Protein AF-A0A1Y3N6Z1-F1 (afdb_monomer_lite)

Radius of gyration: 19.88 Å; chains: 1; bounding box: 46×45×56 Å

Structure (mmCIF, N/CA/C/O backbone):
data_AF-A0A1Y3N6Z1-F1
#
_entry.id   AF-A0A1Y3N6Z1-F1
#
loop_
_atom_site.group_PDB
_atom_site.id
_atom_site.type_symbol
_atom_site.label_atom_id
_atom_site.label_alt_id
_atom_site.label_comp_id
_atom_site.label_asym_id
_atom_site.label_entity_id
_atom_site.label_seq_id
_atom_site.pdbx_PDB_ins_code
_atom_site.Cartn_x
_atom_site.Cartn_y
_atom_site.Cartn_z
_atom_site.occupancy
_atom_site.B_iso_or_equiv
_atom_site.auth_seq_id
_atom_site.auth_comp_id
_atom_site.auth_asym_id
_atom_site.auth_atom_id
_atom_site.pdbx_PDB_model_num
ATOM 1 N N . MET A 1 1 ? 7.681 -30.245 8.135 1.00 29.22 1 MET A N 1
ATOM 2 C CA . MET A 1 1 ? 8.355 -30.351 6.822 1.00 29.22 1 MET A CA 1
ATOM 3 C C . MET A 1 1 ? 9.069 -29.028 6.539 1.00 29.22 1 MET A C 1
ATOM 5 O O . MET A 1 1 ? 8.400 -28.026 6.328 1.00 29.22 1 MET A O 1
ATOM 9 N N . ARG A 1 2 ? 10.402 -28.963 6.680 1.00 24.83 2 ARG A N 1
ATOM 10 C CA . ARG A 1 2 ? 11.178 -27.726 6.453 1.00 24.83 2 ARG A CA 1
ATOM 11 C C . ARG A 1 2 ? 11.323 -27.514 4.945 1.00 24.83 2 ARG A C 1
ATOM 13 O O . ARG A 1 2 ? 12.142 -28.171 4.312 1.00 24.83 2 ARG A O 1
ATOM 20 N N . PHE A 1 3 ? 10.502 -26.644 4.365 1.00 30.50 3 PHE A N 1
ATOM 21 C CA . PHE A 1 3 ? 10.640 -26.269 2.961 1.00 30.50 3 PHE A CA 1
ATOM 22 C C . PHE A 1 3 ? 11.980 -25.554 2.754 1.00 30.50 3 PHE A C 1
ATOM 24 O O . PHE A 1 3 ? 12.313 -24.610 3.470 1.00 30.50 3 PHE A O 1
ATOM 31 N N . ASN A 1 4 ? 12.780 -26.037 1.802 1.00 34.56 4 ASN A N 1
ATOM 32 C CA . ASN A 1 4 ? 14.078 -25.457 1.479 1.00 34.56 4 ASN A CA 1
ATOM 33 C C . ASN A 1 4 ? 13.855 -24.174 0.669 1.00 34.56 4 ASN A C 1
ATOM 35 O O . ASN A 1 4 ? 13.809 -24.202 -0.560 1.00 34.56 4 ASN A O 1
ATOM 39 N N . ILE A 1 5 ? 13.671 -23.066 1.389 1.00 32.22 5 ILE A N 1
ATOM 40 C CA . ILE A 1 5 ? 13.366 -21.724 0.872 1.00 32.22 5 ILE A CA 1
ATOM 41 C C . ILE A 1 5 ? 14.288 -21.349 -0.298 1.00 32.22 5 ILE A C 1
ATOM 43 O O . ILE A 1 5 ? 13.805 -20.844 -1.307 1.00 32.22 5 ILE A O 1
ATOM 47 N N . ARG A 1 6 ? 15.576 -21.723 -0.243 1.00 31.48 6 ARG A N 1
ATOM 48 C CA . ARG A 1 6 ? 16.546 -21.488 -1.327 1.00 31.48 6 ARG A CA 1
ATOM 49 C C . ARG A 1 6 ? 16.113 -22.093 -2.667 1.00 31.48 6 ARG A C 1
ATOM 51 O O . ARG A 1 6 ? 16.273 -21.449 -3.691 1.00 31.48 6 ARG A O 1
ATOM 58 N N . ARG A 1 7 ? 15.519 -23.292 -2.680 1.00 30.41 7 ARG A N 1
ATOM 59 C CA . ARG A 1 7 ? 15.076 -23.950 -3.924 1.00 30.41 7 ARG A CA 1
ATOM 60 C C . ARG A 1 7 ? 13.838 -23.294 -4.535 1.00 30.41 7 ARG A C 1
ATOM 62 O O . ARG A 1 7 ? 13.738 -23.250 -5.753 1.00 30.41 7 ARG A O 1
ATOM 69 N N . ILE A 1 8 ? 12.929 -22.769 -3.714 1.00 33.81 8 ILE A N 1
ATOM 70 C CA . ILE A 1 8 ? 11.700 -22.104 -4.179 1.00 33.81 8 ILE A CA 1
ATOM 71 C C . ILE A 1 8 ? 12.025 -20.720 -4.753 1.00 33.81 8 ILE A C 1
ATOM 73 O O . ILE A 1 8 ? 11.518 -20.371 -5.816 1.00 33.81 8 ILE A O 1
ATOM 77 N N . VAL A 1 9 ? 12.931 -19.979 -4.100 1.00 32.00 9 VAL A N 1
ATOM 78 C CA . VAL A 1 9 ? 13.438 -18.689 -4.594 1.00 32.00 9 VAL A CA 1
ATOM 79 C C . VAL A 1 9 ? 14.125 -18.881 -5.943 1.00 32.00 9 VAL A C 1
ATOM 81 O O . VAL A 1 9 ? 13.721 -18.269 -6.922 1.00 32.00 9 VAL A O 1
ATOM 84 N N . THR A 1 10 ? 15.090 -19.802 -6.043 1.00 33.88 10 THR A N 1
ATOM 85 C CA . THR A 1 10 ? 15.773 -20.087 -7.314 1.00 33.88 10 THR A CA 1
ATOM 86 C C . THR A 1 10 ? 14.796 -20.507 -8.413 1.00 33.88 10 THR A C 1
ATOM 88 O O . THR A 1 10 ? 14.953 -20.075 -9.546 1.00 33.88 10 THR A O 1
ATOM 91 N N . PHE A 1 11 ? 13.765 -21.294 -8.097 1.00 35.09 11 PHE A N 1
ATOM 92 C CA . PHE A 1 11 ? 12.774 -21.746 -9.074 1.00 35.09 11 PHE A CA 1
ATOM 93 C C . PHE A 1 11 ? 11.879 -20.604 -9.583 1.00 35.09 11 PHE A C 1
ATOM 95 O O . PHE A 1 11 ? 11.668 -20.493 -10.786 1.00 35.09 11 PHE A O 1
ATOM 102 N N . LEU A 1 12 ? 11.415 -19.706 -8.707 1.00 35.88 12 LEU A N 1
ATOM 103 C CA . LEU A 1 12 ? 10.571 -18.564 -9.086 1.00 35.88 12 LEU A CA 1
ATOM 104 C C . LEU A 1 12 ? 11.349 -17.468 -9.824 1.00 35.88 12 LEU A C 1
ATOM 106 O O . LEU A 1 12 ? 10.843 -16.929 -10.806 1.00 35.88 12 LEU A O 1
ATOM 110 N N . THR A 1 13 ? 12.589 -17.180 -9.422 1.00 37.94 13 THR A N 1
ATOM 111 C CA . THR A 1 13 ? 13.453 -16.219 -10.127 1.00 37.94 13 THR A CA 1
ATOM 112 C C . THR A 1 13 ? 13.849 -16.747 -11.506 1.00 37.94 13 THR A C 1
ATOM 114 O O . THR A 1 13 ? 13.853 -15.991 -12.474 1.00 37.94 13 THR A O 1
ATOM 117 N N . LEU A 1 14 ? 14.100 -18.056 -11.628 1.00 36.44 14 LEU A N 1
ATOM 118 C CA . LEU A 1 14 ? 14.334 -18.720 -12.911 1.00 36.44 14 LEU A CA 1
ATOM 119 C C . LEU A 1 14 ? 13.075 -18.687 -13.791 1.00 36.44 14 LEU A C 1
ATOM 121 O O . LEU A 1 14 ? 13.187 -18.417 -14.976 1.00 36.44 14 LEU A O 1
ATOM 125 N N . ILE A 1 15 ? 11.880 -18.870 -13.222 1.00 38.66 15 ILE A N 1
ATOM 126 C CA . ILE A 1 15 ? 10.587 -18.756 -13.918 1.00 38.66 15 ILE A CA 1
ATOM 127 C C . ILE A 1 15 ? 10.339 -17.323 -14.414 1.00 38.66 15 ILE A C 1
ATOM 129 O O . ILE A 1 15 ? 10.031 -17.129 -15.586 1.00 38.66 15 ILE A O 1
ATOM 133 N N . LEU A 1 16 ? 10.546 -16.304 -13.576 1.00 39.62 16 LEU A N 1
ATOM 134 C CA . LEU A 1 16 ? 10.416 -14.889 -13.954 1.00 39.62 16 LEU A CA 1
ATOM 135 C C . LEU A 1 16 ? 11.425 -14.478 -15.042 1.00 39.62 16 LEU A C 1
ATOM 137 O O . LEU A 1 16 ? 11.079 -13.707 -15.939 1.00 39.62 16 LEU A O 1
ATOM 141 N N . LEU A 1 17 ? 12.639 -15.038 -15.015 1.00 37.94 17 LEU A N 1
ATOM 142 C CA . LEU A 1 17 ? 13.662 -14.812 -16.037 1.00 37.94 17 LEU A CA 1
ATOM 143 C C . LEU A 1 17 ? 13.341 -15.566 -17.344 1.00 37.94 17 LEU A C 1
ATOM 145 O O . LEU A 1 17 ? 13.377 -14.956 -18.409 1.00 37.94 17 LEU A O 1
ATOM 149 N N . ILE A 1 18 ? 12.941 -16.844 -17.270 1.00 35.84 18 ILE A N 1
ATOM 150 C CA . ILE A 1 18 ? 12.497 -17.677 -18.408 1.00 35.84 18 ILE A CA 1
ATOM 151 C C . ILE A 1 18 ? 11.314 -17.025 -19.132 1.00 35.84 18 ILE A C 1
ATOM 153 O O . ILE A 1 18 ? 11.266 -17.005 -20.361 1.00 35.84 18 ILE A O 1
ATOM 157 N N . LEU A 1 19 ? 10.374 -16.452 -18.383 1.00 36.91 19 LEU A N 1
ATOM 158 C CA . LEU A 1 19 ? 9.135 -15.931 -18.946 1.00 36.91 19 LEU A CA 1
ATOM 159 C C . LEU A 1 19 ? 9.281 -14.527 -19.538 1.00 36.91 19 LEU A C 1
ATOM 161 O O . LEU A 1 19 ? 8.551 -14.184 -20.468 1.00 36.91 19 LEU A O 1
ATOM 165 N N . SER A 1 20 ? 10.275 -13.755 -19.088 1.00 34.84 20 SER A N 1
ATOM 166 C CA . SER A 1 20 ? 10.626 -12.478 -19.713 1.00 34.84 20 SER A CA 1
ATOM 167 C C . SER A 1 20 ? 11.141 -12.663 -21.146 1.00 34.84 20 SER A C 1
ATOM 169 O O . SER A 1 20 ? 10.797 -11.893 -22.025 1.00 34.84 20 SER A O 1
ATOM 171 N N . VAL A 1 21 ? 11.872 -13.733 -21.453 1.00 34.88 21 VAL A N 1
ATOM 172 C CA . VAL A 1 21 ? 12.478 -13.922 -22.785 1.00 34.88 21 VAL A CA 1
ATOM 173 C C . VAL A 1 21 ? 11.489 -14.493 -23.824 1.00 34.88 21 VAL A C 1
ATOM 175 O O . VAL A 1 21 ? 11.792 -14.562 -25.010 1.00 34.88 21 VAL A O 1
ATOM 178 N N . SER A 1 22 ? 10.277 -14.874 -23.411 1.00 31.92 22 SER A N 1
ATOM 179 C CA . SER A 1 22 ? 9.366 -15.701 -24.220 1.00 31.92 22 SER A CA 1
ATOM 180 C C . SER A 1 22 ? 8.250 -14.963 -24.977 1.00 31.92 22 SER A C 1
ATOM 182 O O . SER A 1 22 ? 7.320 -15.617 -25.440 1.00 31.92 22 SER A O 1
ATOM 184 N N . ASN A 1 23 ? 8.287 -13.631 -25.135 1.00 32.41 23 ASN A N 1
ATOM 185 C CA . ASN A 1 23 ? 7.173 -12.940 -25.802 1.00 32.41 23 ASN A CA 1
ATOM 186 C C . ASN A 1 23 ? 7.578 -11.731 -26.665 1.00 32.41 23 ASN A C 1
ATOM 188 O O . ASN A 1 23 ? 7.410 -10.576 -26.275 1.00 32.41 23 ASN A O 1
ATOM 192 N N . THR A 1 24 ? 8.048 -12.008 -27.882 1.00 29.20 24 THR A N 1
ATOM 193 C CA . THR A 1 24 ? 8.024 -11.063 -29.010 1.00 29.20 24 THR A CA 1
ATOM 194 C C . THR A 1 24 ? 7.064 -11.587 -30.080 1.00 29.20 24 THR A C 1
ATOM 196 O O . THR A 1 24 ? 7.495 -12.345 -30.940 1.00 29.20 24 THR A O 1
ATOM 199 N N . ALA A 1 25 ? 5.786 -11.178 -30.033 1.00 25.36 25 ALA A N 1
ATOM 200 C CA . ALA A 1 25 ? 4.726 -11.535 -31.001 1.00 25.36 25 ALA A CA 1
ATOM 201 C C . ALA A 1 25 ? 4.502 -13.070 -31.170 1.00 25.36 25 ALA A C 1
ATOM 203 O O . ALA A 1 25 ? 5.282 -13.859 -30.642 1.00 25.36 25 ALA A O 1
ATOM 204 N N . PRO A 1 26 ? 3.412 -13.556 -31.802 1.00 30.42 26 PRO A N 1
ATOM 205 C CA . PRO A 1 26 ? 3.120 -14.986 -31.833 1.00 30.42 26 PRO A CA 1
ATOM 206 C C . PRO A 1 26 ? 4.041 -15.656 -32.855 1.00 30.42 26 PRO A C 1
ATOM 208 O O . PRO A 1 26 ? 3.687 -15.821 -34.017 1.00 30.42 26 PRO A O 1
ATOM 211 N N . VAL A 1 27 ? 5.253 -16.001 -32.435 1.00 33.88 27 VAL A N 1
ATOM 212 C CA . VAL A 1 27 ? 6.138 -16.884 -33.192 1.00 33.88 27 VAL A CA 1
ATOM 213 C C . VAL A 1 27 ? 5.932 -18.277 -32.629 1.00 33.88 27 VAL A C 1
ATOM 215 O O . VAL A 1 27 ? 6.021 -18.484 -31.417 1.00 33.88 27 VAL A O 1
ATOM 218 N N . THR A 1 28 ? 5.569 -19.223 -33.487 1.00 30.94 28 THR A N 1
ATOM 219 C CA . THR A 1 28 ? 5.266 -20.576 -33.027 1.00 30.94 28 THR A CA 1
ATOM 220 C C . THR A 1 28 ? 6.538 -21.236 -32.472 1.00 30.94 28 THR A C 1
ATOM 222 O O . THR A 1 28 ? 7.639 -20.915 -32.929 1.00 30.94 28 THR A O 1
ATOM 225 N N . PRO A 1 29 ? 6.438 -22.172 -31.508 1.00 32.44 29 PRO A N 1
ATOM 226 C CA . PRO A 1 29 ? 7.596 -22.878 -30.940 1.00 32.44 29 PRO A CA 1
ATOM 227 C C . PRO A 1 29 ? 8.548 -23.485 -31.991 1.00 32.44 29 PRO A C 1
ATOM 229 O O . PRO A 1 29 ? 9.752 -23.576 -31.763 1.00 32.44 29 PRO A O 1
ATOM 232 N N . VAL A 1 30 ? 8.013 -23.820 -33.170 1.00 33.56 30 VAL A N 1
ATOM 233 C CA . VAL A 1 30 ? 8.724 -24.378 -34.331 1.00 33.56 30 VAL A CA 1
ATOM 234 C C . VAL A 1 30 ? 9.662 -23.360 -35.002 1.00 33.56 30 VAL A C 1
ATOM 236 O O . VAL A 1 30 ? 10.730 -23.722 -35.497 1.00 33.56 30 VAL A O 1
ATOM 239 N N . ASP A 1 31 ? 9.313 -22.073 -34.993 1.00 33.19 31 ASP A N 1
ATOM 240 C CA . ASP A 1 31 ? 10.115 -21.004 -35.606 1.00 33.19 31 ASP A CA 1
ATOM 241 C C . ASP A 1 31 ? 11.310 -20.586 -34.733 1.00 33.19 31 ASP A C 1
ATOM 243 O O . ASP A 1 31 ? 12.318 -20.078 -35.234 1.00 33.19 31 ASP A O 1
ATOM 247 N N . MET A 1 32 ? 11.215 -20.814 -33.419 1.00 31.00 32 MET A N 1
ATOM 248 C CA . MET A 1 32 ? 12.257 -20.482 -32.441 1.00 31.00 32 MET A CA 1
ATOM 249 C C . MET A 1 32 ? 13.428 -21.472 -32.469 1.00 31.00 32 MET A C 1
ATOM 251 O O . MET A 1 32 ? 14.581 -21.076 -32.277 1.00 31.00 32 MET A O 1
ATOM 255 N N . GLU A 1 33 ? 13.146 -22.747 -32.735 1.00 34.91 33 GLU A N 1
ATOM 256 C CA . GLU A 1 33 ? 14.144 -23.817 -32.823 1.00 34.91 33 GLU A CA 1
ATOM 257 C C . GLU A 1 33 ? 14.965 -23.716 -34.120 1.00 34.91 33 GLU A C 1
ATOM 259 O O . GLU A 1 33 ? 16.192 -23.810 -34.090 1.00 34.91 33 GLU A O 1
ATOM 264 N N . LYS A 1 34 ? 14.314 -23.363 -35.240 1.00 39.16 34 LYS A N 1
ATOM 265 C CA . LYS A 1 34 ? 14.960 -23.160 -36.552 1.00 39.16 34 LYS A CA 1
ATOM 266 C C . LYS A 1 34 ? 15.971 -22.008 -36.599 1.00 39.16 34 LYS A C 1
ATOM 268 O O . LYS A 1 34 ? 16.832 -21.997 -37.471 1.00 39.16 34 LYS A O 1
ATOM 273 N N . ARG A 1 35 ? 15.879 -21.028 -35.692 1.00 39.62 35 ARG A N 1
ATOM 274 C CA . ARG A 1 35 ? 16.738 -19.825 -35.682 1.00 39.62 35 ARG A CA 1
ATOM 275 C C . ARG A 1 35 ? 17.932 -19.906 -34.720 1.00 39.62 35 ARG A C 1
ATOM 277 O O . ARG A 1 35 ? 18.651 -18.922 -34.586 1.00 39.62 35 ARG A O 1
ATOM 284 N N . GLY A 1 36 ? 18.136 -21.020 -34.006 1.00 37.22 36 GLY A N 1
ATOM 285 C CA . GLY A 1 36 ? 19.255 -21.171 -33.052 1.00 37.22 36 GLY A CA 1
ATOM 286 C C . GLY A 1 36 ? 19.207 -20.214 -31.846 1.00 37.22 36 GLY A C 1
ATOM 287 O O . GLY A 1 36 ? 20.173 -20.073 -31.100 1.00 37.22 36 GLY A O 1
ATOM 288 N N . ILE A 1 37 ? 18.075 -19.538 -31.639 1.00 35.34 37 ILE A N 1
ATOM 289 C CA . ILE A 1 37 ? 17.872 -18.534 -30.587 1.00 35.34 37 ILE A CA 1
ATOM 290 C C . ILE A 1 37 ? 17.764 -19.215 -29.211 1.00 35.34 37 ILE A C 1
ATOM 292 O O . ILE A 1 37 ? 18.278 -18.709 -28.215 1.00 35.34 37 ILE A O 1
ATOM 296 N N . VAL A 1 38 ? 17.158 -20.406 -29.161 1.00 34.22 38 VAL A N 1
ATOM 297 C CA . VAL A 1 38 ? 16.911 -21.168 -27.925 1.00 34.22 38 VAL A CA 1
ATOM 298 C C . VAL A 1 38 ? 18.205 -21.654 -27.259 1.00 34.22 38 VAL A C 1
ATOM 300 O O . VAL A 1 38 ? 18.294 -21.619 -26.032 1.00 34.22 38 VAL A O 1
ATOM 303 N N . SER A 1 39 ? 19.214 -22.085 -28.024 1.00 37.56 39 SER A N 1
ATOM 304 C CA . SER A 1 39 ? 20.493 -22.562 -27.468 1.00 37.56 39 SER A CA 1
ATOM 305 C C . SER A 1 39 ? 21.314 -21.414 -26.874 1.00 37.56 39 SER A C 1
ATOM 307 O O . SER A 1 39 ? 21.673 -21.465 -25.702 1.00 37.56 39 SER A O 1
ATOM 309 N N . ASN A 1 40 ? 21.473 -20.314 -27.615 1.00 38.75 40 ASN A N 1
ATOM 310 C CA . ASN A 1 40 ? 22.179 -19.113 -27.152 1.00 38.75 40 ASN A CA 1
ATOM 311 C C . ASN A 1 40 ? 21.557 -18.485 -25.893 1.00 38.75 40 ASN A C 1
ATOM 313 O O . ASN A 1 40 ? 22.256 -17.901 -25.062 1.00 38.75 40 ASN A O 1
ATOM 317 N N . ILE A 1 41 ? 20.236 -18.590 -25.741 1.00 37.72 41 ILE A N 1
ATOM 318 C CA . ILE A 1 41 ? 19.525 -18.133 -24.544 1.00 37.72 41 ILE A CA 1
ATOM 319 C C . ILE A 1 41 ? 19.746 -19.102 -23.378 1.00 37.72 41 ILE A C 1
ATOM 321 O O . ILE A 1 41 ? 20.029 -18.646 -22.273 1.00 37.72 41 ILE A O 1
ATOM 325 N N . LYS A 1 42 ? 19.679 -20.421 -23.603 1.00 38.28 42 LYS A N 1
ATOM 326 C CA . LYS A 1 42 ? 19.964 -21.436 -22.572 1.00 38.28 42 LYS A CA 1
ATOM 327 C C . LYS A 1 42 ? 21.380 -21.303 -22.008 1.00 38.28 42 LYS A C 1
ATOM 329 O O . LYS A 1 42 ? 21.548 -21.391 -20.793 1.00 38.28 42 LYS A O 1
ATOM 334 N N . ASP A 1 43 ? 22.365 -21.020 -22.854 1.00 41.97 43 ASP A N 1
ATOM 335 C CA . ASP A 1 43 ? 23.759 -20.868 -22.428 1.00 41.97 43 ASP A CA 1
ATOM 336 C C . ASP 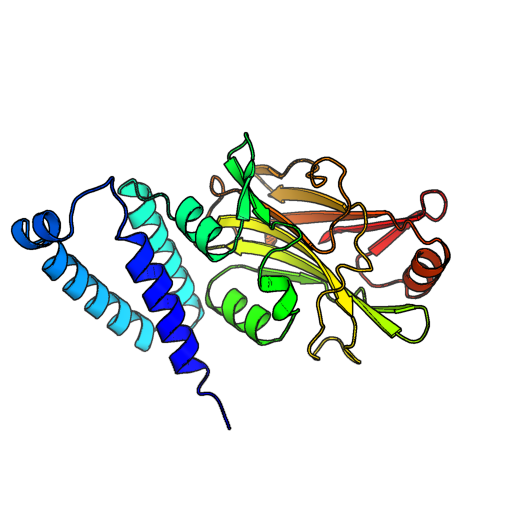A 1 43 ? 23.971 -19.591 -21.604 1.00 41.97 43 ASP A C 1
ATOM 338 O O . ASP A 1 43 ? 24.599 -19.631 -20.544 1.00 41.97 43 ASP A O 1
ATOM 342 N N . LYS A 1 44 ? 23.339 -18.476 -21.998 1.00 40.62 44 LYS A N 1
ATOM 343 C CA . LYS A 1 44 ? 23.318 -17.241 -21.192 1.00 40.62 44 LYS A CA 1
ATOM 344 C C . LYS A 1 44 ? 22.556 -17.410 -19.871 1.00 40.62 44 LYS A C 1
ATOM 346 O O . LYS A 1 44 ? 22.975 -16.859 -18.858 1.00 40.62 44 LYS A O 1
ATOM 351 N N . ILE A 1 45 ? 21.472 -18.191 -19.848 1.00 39.88 45 ILE A N 1
ATOM 352 C CA . ILE A 1 45 ? 20.716 -18.530 -18.626 1.00 39.88 45 ILE A CA 1
ATOM 353 C C . ILE A 1 45 ? 21.574 -19.362 -17.668 1.00 39.88 45 ILE A C 1
ATOM 355 O O . ILE A 1 45 ? 21.552 -19.129 -16.459 1.00 39.88 45 ILE A O 1
ATOM 359 N N . LYS A 1 46 ? 22.347 -20.315 -18.196 1.00 41.28 46 LYS A N 1
ATOM 360 C CA . LYS A 1 46 ? 23.243 -21.165 -17.406 1.00 41.28 46 LYS A CA 1
ATOM 361 C C . LYS A 1 46 ? 24.400 -20.360 -16.805 1.00 41.28 46 LYS A C 1
ATOM 363 O O . LYS A 1 46 ? 24.733 -20.568 -15.642 1.00 41.28 46 LYS A O 1
ATOM 368 N N . ASP A 1 47 ? 24.940 -19.401 -17.555 1.00 43.59 47 ASP A N 1
ATOM 369 C CA . ASP A 1 47 ? 25.976 -18.469 -17.091 1.00 43.59 47 ASP A CA 1
ATOM 370 C C . ASP A 1 47 ? 25.455 -17.504 -16.006 1.00 43.59 47 ASP A C 1
ATOM 372 O O . ASP A 1 47 ? 26.079 -17.345 -14.958 1.00 43.59 47 ASP A O 1
ATOM 376 N N . VAL A 1 48 ? 24.261 -16.925 -16.185 1.00 42.56 48 VAL A N 1
ATOM 377 C CA . VAL A 1 48 ? 23.625 -16.054 -15.175 1.00 42.56 48 VAL A CA 1
ATOM 378 C C . VAL A 1 48 ? 23.261 -16.831 -13.907 1.00 42.56 48 VAL A C 1
ATOM 380 O O . VAL A 1 48 ? 23.539 -16.366 -12.804 1.00 42.56 48 VAL A O 1
ATOM 383 N N . GLY A 1 49 ? 22.685 -18.029 -14.042 1.00 39.34 49 GLY A N 1
ATOM 384 C CA . GLY A 1 49 ? 22.372 -18.900 -12.906 1.00 39.34 49 GLY A CA 1
ATOM 385 C C . GLY A 1 49 ? 23.618 -19.360 -12.142 1.00 39.34 49 GLY A C 1
ATOM 386 O O . GLY A 1 49 ? 23.573 -19.462 -10.917 1.00 39.34 49 GLY A O 1
ATOM 387 N N . GLY A 1 50 ? 24.734 -19.577 -12.848 1.00 43.38 50 GLY A N 1
ATOM 388 C CA . GLY A 1 50 ? 26.047 -19.829 -12.250 1.00 43.38 50 GLY A CA 1
ATOM 389 C C . GLY A 1 50 ? 26.566 -18.621 -11.470 1.00 43.38 50 GLY A C 1
ATOM 390 O O . GLY A 1 50 ? 26.891 -18.752 -10.297 1.00 43.38 50 GLY A O 1
ATOM 391 N N . LYS A 1 51 ? 26.536 -17.426 -12.071 1.00 44.31 51 LYS A N 1
ATOM 392 C CA . LYS A 1 51 ? 26.990 -16.175 -11.437 1.00 44.31 51 LYS A CA 1
ATOM 393 C C . LYS A 1 51 ? 26.177 -15.797 -10.198 1.00 44.31 51 LYS A C 1
ATOM 395 O O . LYS A 1 51 ? 26.754 -15.379 -9.204 1.00 44.31 51 LYS A O 1
ATOM 400 N N . ILE A 1 52 ? 24.853 -15.982 -10.221 1.00 41.72 52 ILE A N 1
ATOM 401 C CA . ILE A 1 52 ? 23.969 -15.710 -9.069 1.00 41.72 52 ILE A CA 1
ATOM 402 C C . ILE A 1 52 ? 24.325 -16.584 -7.857 1.00 41.72 52 ILE A C 1
ATOM 404 O O . ILE A 1 52 ? 24.133 -16.156 -6.722 1.00 41.72 52 ILE A O 1
ATOM 408 N N . LYS A 1 53 ? 24.847 -17.795 -8.079 1.00 41.22 53 LYS A N 1
ATOM 409 C CA . LYS A 1 53 ? 25.154 -18.750 -7.009 1.00 41.22 53 LYS A CA 1
ATOM 410 C C . LYS A 1 53 ? 26.313 -18.299 -6.109 1.00 41.22 53 LYS A C 1
ATOM 412 O O . LYS A 1 53 ? 26.322 -18.664 -4.936 1.00 41.22 53 LYS A O 1
ATOM 417 N N . ASP A 1 54 ? 27.220 -17.485 -6.646 1.00 47.03 54 ASP A N 1
ATOM 418 C CA . ASP A 1 54 ? 28.468 -17.080 -5.987 1.00 47.03 54 ASP A CA 1
ATOM 419 C C . ASP A 1 54 ? 28.473 -15.594 -5.559 1.00 47.03 54 ASP A C 1
ATOM 421 O O . ASP A 1 54 ? 29.454 -15.101 -5.002 1.00 47.03 54 ASP A O 1
ATOM 425 N N . LEU A 1 55 ? 27.379 -14.861 -5.803 1.00 46.66 55 LEU A N 1
ATOM 426 C CA . LEU A 1 55 ? 27.252 -13.427 -5.519 1.00 46.66 55 LEU A CA 1
ATOM 427 C C . LEU A 1 55 ? 26.613 -13.164 -4.146 1.00 46.66 55 LEU A C 1
ATOM 429 O O . LEU A 1 55 ? 25.610 -13.770 -3.776 1.00 46.66 55 LEU A O 1
ATOM 433 N N . ALA A 1 56 ? 27.161 -12.193 -3.411 1.00 45.81 56 ALA A N 1
ATOM 434 C CA . ALA A 1 56 ? 26.536 -11.657 -2.201 1.00 45.81 56 ALA A CA 1
ATOM 435 C C . ALA A 1 56 ? 25.189 -10.972 -2.521 1.00 45.81 56 ALA A C 1
ATOM 437 O O . ALA A 1 56 ? 24.996 -10.458 -3.625 1.00 45.81 56 ALA A O 1
ATOM 438 N N . GLU A 1 57 ? 24.280 -10.911 -1.542 1.00 47.94 57 GLU A N 1
ATOM 439 C CA . GLU A 1 57 ? 22.881 -10.462 -1.699 1.00 47.94 57 GLU A CA 1
ATOM 440 C C . GLU A 1 57 ? 22.735 -9.124 -2.458 1.00 47.94 57 GLU A C 1
ATOM 442 O O . GLU A 1 57 ? 21.932 -9.022 -3.383 1.00 47.94 57 GLU A O 1
ATOM 447 N N . GLY A 1 58 ? 23.581 -8.123 -2.182 1.00 50.09 58 GLY A N 1
ATOM 448 C CA . GLY A 1 58 ? 23.537 -6.826 -2.882 1.00 50.09 58 GLY A CA 1
ATOM 449 C C . GLY A 1 58 ? 23.930 -6.870 -4.370 1.00 50.09 58 GLY A C 1
ATOM 450 O O . GLY A 1 58 ? 23.499 -6.028 -5.166 1.00 50.09 58 GLY A O 1
ATOM 451 N N . ALA A 1 59 ? 24.725 -7.857 -4.781 1.00 53.84 59 ALA A N 1
ATOM 452 C CA . ALA A 1 59 ? 25.135 -8.018 -6.171 1.00 53.84 59 ALA A CA 1
ATOM 453 C C . ALA A 1 59 ? 24.107 -8.818 -6.991 1.00 53.84 59 ALA A C 1
ATOM 455 O O . ALA A 1 59 ? 23.958 -8.570 -8.189 1.00 53.84 59 ALA A O 1
ATOM 456 N N . VAL A 1 60 ? 23.323 -9.689 -6.342 1.00 51.28 60 VAL A N 1
ATOM 457 C CA . VAL A 1 60 ? 22.200 -10.414 -6.964 1.00 51.28 60 VAL A CA 1
ATOM 458 C C . VAL A 1 60 ? 21.150 -9.435 -7.499 1.00 51.28 60 VAL A C 1
ATOM 460 O O . VAL A 1 60 ? 20.803 -9.498 -8.680 1.00 51.28 60 VAL A O 1
ATOM 463 N N . THR A 1 61 ? 20.722 -8.466 -6.686 1.00 54.53 61 THR A N 1
ATOM 464 C CA . THR A 1 61 ? 19.773 -7.410 -7.089 1.00 54.53 61 THR A CA 1
ATOM 465 C C . THR A 1 61 ? 20.274 -6.630 -8.307 1.00 54.53 61 THR A C 1
ATOM 467 O O . THR A 1 61 ? 19.542 -6.426 -9.276 1.00 54.53 61 THR A O 1
ATOM 470 N N . THR A 1 62 ? 21.559 -6.265 -8.321 1.00 58.41 62 THR A N 1
ATOM 471 C CA . THR A 1 62 ? 22.183 -5.538 -9.441 1.00 58.41 62 THR A CA 1
ATOM 472 C C . THR A 1 62 ? 22.125 -6.338 -10.747 1.00 58.41 62 THR A C 1
ATOM 474 O O . THR A 1 62 ? 21.773 -5.791 -11.796 1.00 58.41 62 THR A O 1
ATOM 477 N N . VAL A 1 63 ? 22.416 -7.641 -10.692 1.00 56.12 63 VAL A N 1
ATOM 478 C CA . VAL A 1 63 ? 22.365 -8.536 -11.860 1.00 56.12 63 VAL A CA 1
ATOM 479 C C . VAL A 1 63 ? 20.932 -8.716 -12.368 1.00 56.12 63 VAL A C 1
ATOM 481 O O . VAL A 1 63 ? 20.706 -8.667 -13.579 1.00 56.12 63 VAL A O 1
ATOM 484 N N . LEU A 1 64 ? 19.951 -8.856 -11.472 1.00 57.06 64 LEU A N 1
ATOM 485 C CA . LEU A 1 64 ? 18.538 -8.982 -11.845 1.00 57.06 64 LEU A CA 1
ATOM 486 C C . LEU A 1 64 ? 18.008 -7.714 -12.529 1.00 57.06 64 LEU A C 1
ATOM 488 O O . LEU A 1 64 ? 17.379 -7.797 -13.588 1.00 57.06 64 LEU A O 1
ATOM 492 N N . HIS A 1 65 ? 18.324 -6.535 -11.986 1.00 61.38 65 HIS A N 1
ATOM 493 C CA . HIS A 1 65 ? 17.983 -5.258 -12.614 1.00 61.38 65 HIS A CA 1
ATOM 494 C C . HIS A 1 65 ? 18.659 -5.089 -13.982 1.00 61.38 65 HIS A C 1
ATOM 496 O O . HIS A 1 65 ? 18.012 -4.654 -14.938 1.00 61.38 65 HIS A O 1
ATOM 502 N N . ALA A 1 66 ? 19.933 -5.473 -14.120 1.00 59.16 66 ALA A N 1
ATOM 503 C CA . ALA A 1 66 ? 20.639 -5.438 -15.400 1.00 59.16 66 ALA A CA 1
ATOM 504 C C . ALA A 1 66 ? 19.974 -6.348 -16.449 1.00 59.16 66 ALA A C 1
ATOM 506 O O . ALA A 1 66 ? 19.736 -5.907 -17.575 1.00 59.16 66 ALA A O 1
ATOM 507 N N . GLY A 1 67 ? 19.601 -7.574 -16.066 1.00 56.44 67 GLY A N 1
ATOM 508 C CA . GLY A 1 67 ? 18.874 -8.510 -16.926 1.00 56.44 67 GLY A CA 1
ATOM 509 C C . GLY A 1 67 ? 17.527 -7.957 -17.396 1.00 56.44 67 GLY A C 1
ATOM 510 O O . GLY A 1 67 ? 17.251 -7.939 -18.597 1.00 56.44 67 GLY A O 1
ATOM 511 N N . ASN A 1 68 ? 16.720 -7.414 -16.480 1.00 60.47 68 ASN A N 1
ATOM 512 C CA . ASN A 1 68 ? 15.448 -6.774 -16.828 1.00 60.47 68 ASN A CA 1
ATOM 513 C C . ASN A 1 68 ? 15.634 -5.557 -17.752 1.00 60.47 68 ASN A C 1
ATOM 515 O O . ASN A 1 68 ? 14.884 -5.378 -18.711 1.00 60.47 68 ASN A O 1
ATOM 519 N N . ASN A 1 69 ? 16.656 -4.730 -17.513 1.00 57.28 69 ASN A N 1
ATOM 520 C CA . ASN A 1 69 ? 16.951 -3.578 -18.366 1.00 57.28 69 ASN A CA 1
ATOM 521 C C . ASN A 1 69 ? 17.322 -4.000 -19.795 1.00 57.28 69 ASN A C 1
ATOM 523 O O . ASN A 1 69 ? 16.897 -3.341 -20.745 1.00 57.28 69 ASN A O 1
ATOM 527 N N . ILE A 1 70 ? 18.082 -5.087 -19.955 1.00 51.88 70 ILE A N 1
ATOM 528 C CA . ILE A 1 70 ? 18.403 -5.661 -21.268 1.00 51.88 70 ILE A CA 1
ATOM 529 C C . ILE A 1 70 ? 17.127 -6.166 -21.945 1.00 51.88 70 ILE A C 1
ATOM 531 O O . ILE A 1 70 ? 16.884 -5.806 -23.092 1.00 51.88 70 ILE A O 1
ATOM 535 N N . ALA A 1 71 ? 16.284 -6.925 -21.240 1.00 53.28 71 ALA A N 1
ATOM 536 C CA . ALA A 1 71 ? 15.032 -7.439 -21.794 1.00 53.28 71 ALA A CA 1
ATOM 537 C C . ALA A 1 71 ? 14.129 -6.305 -22.312 1.00 53.28 71 ALA A C 1
ATOM 539 O O . ALA A 1 71 ? 13.707 -6.328 -23.467 1.00 53.28 71 ALA A O 1
ATOM 540 N N . VAL A 1 72 ? 13.920 -5.255 -21.512 1.00 56.59 72 VAL A N 1
ATOM 541 C CA . VAL A 1 72 ? 13.122 -4.095 -21.941 1.00 56.59 72 VAL A CA 1
ATOM 542 C C . VAL A 1 72 ? 13.758 -3.365 -23.129 1.00 56.59 72 VAL A C 1
ATOM 544 O O . VAL A 1 72 ? 13.042 -2.952 -24.037 1.00 56.59 72 VAL A O 1
ATOM 547 N N . LYS A 1 73 ? 15.093 -3.231 -23.177 1.00 50.34 73 LYS A N 1
ATOM 548 C CA . LYS A 1 73 ? 15.796 -2.662 -24.345 1.00 50.34 73 LYS A CA 1
ATOM 549 C C . LYS A 1 73 ? 15.620 -3.502 -25.613 1.00 50.34 73 LYS A C 1
ATOM 551 O O . LYS A 1 73 ? 15.619 -2.942 -26.701 1.00 50.34 73 LYS A O 1
ATOM 556 N N . LEU A 1 74 ? 15.450 -4.815 -25.472 1.00 42.81 74 LEU A N 1
ATOM 557 C CA . LEU A 1 74 ? 15.147 -5.742 -26.565 1.00 42.81 74 LEU A CA 1
ATOM 558 C C . LEU A 1 74 ? 13.653 -5.753 -26.949 1.00 42.81 74 LEU A C 1
ATOM 560 O O . LEU A 1 74 ? 13.239 -6.575 -27.760 1.00 42.81 74 LEU A O 1
ATOM 564 N N . GLY A 1 75 ? 12.841 -4.850 -26.386 1.00 46.75 75 GLY A N 1
ATOM 565 C CA . GLY A 1 75 ? 11.420 -4.704 -26.714 1.00 46.75 75 GLY A CA 1
ATOM 566 C C . GLY A 1 75 ? 10.483 -5.629 -25.935 1.00 46.75 75 GLY A C 1
ATOM 567 O O . GLY A 1 75 ? 9.289 -5.671 -26.224 1.00 46.75 75 GLY A O 1
ATOM 568 N N . ILE A 1 76 ? 10.990 -6.356 -24.938 1.00 51.00 76 ILE A N 1
ATOM 569 C CA . ILE A 1 76 ? 10.176 -7.229 -24.091 1.00 51.00 76 ILE A CA 1
ATOM 570 C C . ILE A 1 76 ? 9.445 -6.389 -23.036 1.00 51.00 76 ILE A C 1
ATOM 572 O O . ILE A 1 76 ? 10.069 -5.721 -22.210 1.00 51.00 76 ILE A O 1
ATOM 576 N N . ASP A 1 77 ? 8.115 -6.491 -22.993 1.00 62.78 77 ASP A N 1
ATOM 577 C CA . ASP A 1 77 ? 7.289 -5.873 -21.949 1.00 62.78 77 ASP A CA 1
ATOM 578 C C . ASP A 1 77 ? 7.256 -6.749 -20.682 1.00 62.78 77 ASP A C 1
ATOM 580 O O . ASP A 1 77 ? 6.292 -7.469 -20.396 1.00 62.78 77 ASP A O 1
ATOM 584 N N . THR A 1 78 ? 8.351 -6.704 -19.917 1.00 63.09 78 THR A N 1
ATOM 585 C CA . THR A 1 78 ? 8.495 -7.453 -18.657 1.00 63.09 78 THR A CA 1
ATOM 586 C C . THR A 1 78 ? 7.455 -7.043 -17.614 1.00 63.09 78 THR A C 1
ATOM 588 O O . THR A 1 78 ? 7.034 -7.873 -16.805 1.00 63.09 78 THR A O 1
ATOM 591 N N . ALA A 1 79 ? 6.975 -5.799 -17.677 1.00 62.56 79 ALA A N 1
ATOM 592 C CA . ALA A 1 79 ? 5.945 -5.280 -16.792 1.00 62.56 79 ALA A CA 1
ATOM 593 C C . ALA A 1 79 ? 4.574 -5.892 -17.089 1.00 62.56 79 ALA A C 1
ATOM 595 O O . ALA A 1 79 ? 3.903 -6.349 -16.170 1.00 62.56 79 ALA A O 1
ATOM 596 N N . LYS A 1 80 ? 4.170 -5.980 -18.363 1.00 59.22 80 LYS A N 1
ATOM 597 C CA . LYS A 1 80 ? 2.918 -6.646 -18.766 1.00 59.22 80 LYS A CA 1
ATOM 598 C C . LYS A 1 80 ? 2.909 -8.116 -18.368 1.00 59.22 80 LYS A C 1
ATOM 600 O O . LYS A 1 80 ? 1.880 -8.635 -17.942 1.00 59.22 80 LYS A O 1
ATOM 605 N N . PHE A 1 81 ? 4.053 -8.784 -18.491 1.00 58.06 81 PHE A N 1
ATOM 606 C CA . PHE A 1 81 ? 4.183 -10.167 -18.055 1.00 58.06 81 PHE A CA 1
ATOM 607 C C . PHE A 1 81 ? 4.075 -10.299 -16.528 1.00 58.06 81 PHE A C 1
ATOM 609 O O . PHE A 1 81 ? 3.276 -11.092 -16.030 1.00 58.06 81 PHE A O 1
ATOM 616 N N . GLY A 1 82 ? 4.833 -9.483 -15.790 1.00 57.62 82 GLY A N 1
ATOM 617 C CA . GLY A 1 82 ? 4.779 -9.428 -14.330 1.00 57.62 82 GLY A CA 1
ATOM 618 C C . GLY A 1 82 ? 3.374 -9.160 -13.807 1.00 57.62 82 GLY A C 1
ATOM 619 O O . GLY A 1 82 ? 2.896 -9.871 -12.928 1.00 57.62 82 GLY A O 1
ATOM 620 N N . ALA A 1 83 ? 2.687 -8.200 -14.419 1.00 61.22 83 ALA A N 1
ATOM 621 C CA . ALA A 1 83 ? 1.309 -7.865 -14.112 1.00 61.22 83 ALA A CA 1
ATOM 622 C C . ALA A 1 83 ? 0.359 -9.042 -14.347 1.00 61.22 83 ALA A C 1
ATOM 624 O O . ALA A 1 83 ? -0.483 -9.305 -13.503 1.00 61.22 83 ALA A O 1
ATOM 625 N N . LYS A 1 84 ? 0.521 -9.807 -15.434 1.00 56.81 84 LYS A N 1
ATOM 626 C CA . LYS A 1 84 ? -0.300 -11.002 -15.687 1.00 56.81 84 LYS A CA 1
ATOM 627 C C . LYS A 1 84 ? -0.129 -12.066 -14.597 1.00 56.81 84 LYS A C 1
ATOM 629 O O . LYS A 1 84 ? -1.107 -12.682 -14.195 1.00 56.81 84 LYS A O 1
ATOM 634 N N . VAL A 1 85 ? 1.099 -12.296 -14.131 1.00 58.41 85 VAL A N 1
ATOM 635 C CA . VAL A 1 85 ? 1.379 -13.266 -13.053 1.00 58.41 85 VAL A CA 1
ATOM 636 C C . VAL A 1 85 ? 0.818 -12.784 -11.715 1.00 58.41 85 VAL A C 1
ATOM 638 O O . VAL A 1 85 ? 0.254 -13.565 -10.952 1.00 58.41 85 VAL A O 1
ATOM 641 N N . LEU A 1 86 ? 0.959 -11.489 -11.446 1.00 62.22 86 LEU A N 1
ATOM 642 C CA . LEU A 1 86 ? 0.501 -10.844 -10.219 1.00 62.22 86 LEU A CA 1
ATOM 643 C C . LEU A 1 86 ? -0.968 -10.403 -10.284 1.00 62.22 86 LEU A C 1
ATOM 645 O O . LEU A 1 86 ? -1.411 -9.683 -9.398 1.00 62.22 86 LEU A O 1
ATOM 649 N N . ASP A 1 87 ? -1.712 -10.808 -11.313 1.00 66.56 87 ASP A N 1
ATOM 650 C CA . ASP A 1 87 ? -3.122 -10.451 -11.504 1.00 66.56 87 ASP A CA 1
ATOM 651 C C . ASP A 1 87 ? -3.391 -8.937 -11.347 1.00 66.56 87 ASP A C 1
ATOM 653 O O . ASP A 1 87 ? -4.243 -8.478 -10.581 1.00 66.56 87 ASP A O 1
ATOM 657 N N . MET A 1 88 ? -2.570 -8.141 -12.039 1.00 77.00 88 MET A N 1
ATOM 658 C CA . MET A 1 88 ? -2.618 -6.684 -12.028 1.00 77.00 88 MET A CA 1
ATOM 659 C C . MET A 1 88 ? -3.121 -6.133 -13.356 1.00 77.00 88 MET A C 1
ATOM 661 O O . MET A 1 88 ? -2.708 -6.548 -14.441 1.00 77.00 88 MET A O 1
ATOM 665 N N . GLN A 1 89 ? -3.966 -5.118 -13.260 1.00 85.12 89 GLN A N 1
ATOM 666 C CA . GLN A 1 89 ? -4.542 -4.401 -14.383 1.00 85.12 89 GLN A CA 1
ATOM 667 C C . GLN A 1 89 ? -3.781 -3.105 -14.635 1.00 85.12 89 GLN A C 1
ATOM 669 O O . GLN A 1 89 ? -3.374 -2.405 -13.708 1.00 85.12 89 GLN A O 1
ATOM 674 N N . LYS A 1 90 ? -3.584 -2.787 -15.914 1.00 90.38 90 LYS A N 1
ATOM 675 C CA . LYS A 1 90 ? -2.906 -1.570 -16.358 1.00 90.38 90 LYS A CA 1
ATOM 676 C C . LYS A 1 90 ? -3.926 -0.454 -16.556 1.00 90.38 90 LYS A C 1
ATOM 678 O O . LYS A 1 90 ? -4.895 -0.645 -17.288 1.00 90.38 90 LYS A O 1
ATOM 683 N N . ASP A 1 91 ? -3.686 0.711 -15.968 1.00 91.19 91 ASP A N 1
ATOM 684 C CA . ASP A 1 91 ? -4.479 1.909 -16.230 1.00 91.19 91 ASP A CA 1
ATOM 685 C C . ASP A 1 91 ? -4.076 2.593 -17.554 1.00 91.19 91 ASP A C 1
ATOM 687 O O . ASP A 1 91 ? -3.093 2.240 -18.217 1.00 91.19 91 ASP A O 1
ATOM 691 N N . LYS A 1 92 ? -4.822 3.637 -17.931 1.00 89.94 92 LYS A N 1
ATOM 692 C CA . LYS A 1 92 ? -4.549 4.443 -19.134 1.00 89.94 92 LYS A CA 1
ATOM 693 C C . LYS A 1 92 ? -3.190 5.162 -19.122 1.00 89.94 92 LYS A C 1
ATOM 695 O O . LYS A 1 92 ? -2.696 5.545 -20.177 1.00 89.94 92 LYS A O 1
ATOM 700 N N . ASN A 1 93 ? -2.586 5.359 -17.950 1.00 89.56 93 ASN A N 1
ATOM 701 C CA . ASN A 1 93 ? -1.287 6.016 -17.783 1.00 89.56 93 ASN A CA 1
ATOM 702 C C . ASN A 1 93 ? -0.116 5.018 -17.841 1.00 89.56 93 ASN A C 1
ATOM 704 O O . ASN A 1 93 ? 1.055 5.424 -17.890 1.00 89.56 93 ASN A O 1
ATOM 708 N N . GLY A 1 94 ? -0.437 3.723 -17.879 1.00 90.12 94 GLY A N 1
ATOM 709 C CA . GLY A 1 94 ? 0.493 2.611 -17.896 1.00 90.12 94 GLY A CA 1
ATOM 710 C C . GLY A 1 94 ? 0.949 2.147 -16.516 1.00 90.12 94 GLY A C 1
ATOM 711 O O . GLY A 1 94 ? 1.986 1.492 -16.435 1.00 90.12 94 GLY A O 1
ATOM 712 N N . ILE A 1 95 ? 0.205 2.497 -15.469 1.00 94.06 95 ILE A N 1
ATOM 713 C CA . ILE A 1 95 ? 0.439 2.123 -14.076 1.00 94.06 95 ILE A CA 1
ATOM 714 C C . ILE A 1 95 ? -0.344 0.838 -13.784 1.00 94.06 95 ILE A C 1
ATOM 716 O O . ILE A 1 95 ? -1.481 0.686 -14.222 1.00 94.06 95 ILE A O 1
ATOM 720 N N . TYR A 1 96 ? 0.277 -0.109 -13.087 1.00 89.38 96 TYR A N 1
ATOM 721 C CA . TYR A 1 96 ? -0.327 -1.393 -12.742 1.00 89.38 96 TYR A CA 1
ATOM 722 C C . TYR A 1 96 ? -0.916 -1.377 -11.333 1.00 89.38 96 TYR A C 1
ATOM 724 O O . TYR A 1 96 ? -0.274 -0.904 -10.395 1.00 89.38 96 TYR A O 1
ATOM 732 N N . HIS A 1 97 ? -2.112 -1.942 -11.193 1.00 91.94 97 HIS A N 1
ATOM 733 C CA . HIS A 1 97 ? -2.898 -1.995 -9.962 1.00 91.94 97 HIS A CA 1
ATOM 734 C C . HIS A 1 97 ? -3.449 -3.403 -9.750 1.00 91.94 97 HIS A C 1
ATOM 736 O O . HIS A 1 97 ? -3.792 -4.080 -10.712 1.00 91.94 97 HIS A O 1
ATOM 742 N N . ALA A 1 98 ? -3.536 -3.852 -8.506 1.00 84.38 98 ALA A N 1
ATOM 743 C CA . ALA A 1 98 ? -4.055 -5.172 -8.176 1.00 84.38 98 ALA A CA 1
ATOM 744 C C . ALA A 1 98 ? -5.582 -5.190 -8.271 1.00 84.38 98 ALA A C 1
ATOM 746 O O . ALA A 1 98 ? -6.237 -4.219 -7.886 1.00 84.38 98 ALA A O 1
ATOM 747 N N . ASP A 1 99 ? -6.143 -6.304 -8.742 1.00 81.62 99 ASP A N 1
ATOM 748 C CA . ASP A 1 99 ? -7.586 -6.525 -8.674 1.00 81.62 99 ASP A CA 1
ATOM 749 C C . ASP A 1 99 ? -8.033 -6.836 -7.234 1.00 81.62 99 ASP A C 1
ATOM 751 O O . ASP A 1 99 ? -7.304 -7.440 -6.444 1.00 81.62 99 ASP A O 1
ATOM 755 N N . PHE A 1 100 ? -9.267 -6.466 -6.889 1.00 85.12 100 PHE A N 1
ATOM 756 C CA . PHE A 1 100 ? -9.859 -6.782 -5.589 1.00 85.12 100 PHE A CA 1
ATOM 757 C C . PHE A 1 100 ? -9.887 -8.293 -5.305 1.00 85.12 100 PHE A C 1
ATOM 759 O O . PHE A 1 100 ? -9.697 -8.728 -4.166 1.00 85.12 100 PHE A O 1
ATOM 766 N N . ASN A 1 101 ? -10.135 -9.097 -6.338 1.00 77.12 101 ASN A N 1
ATOM 767 C CA . ASN A 1 101 ? -10.267 -10.544 -6.263 1.00 77.12 101 ASN A CA 1
ATOM 768 C C . ASN A 1 101 ? -8.971 -11.301 -6.543 1.00 77.12 101 ASN A C 1
ATOM 770 O O . ASN A 1 101 ? -9.039 -12.532 -6.615 1.00 77.12 101 ASN A O 1
ATOM 774 N N . CYS A 1 102 ? -7.838 -10.600 -6.638 1.00 72.06 102 CYS A N 1
ATOM 775 C CA . CYS A 1 102 ? -6.548 -11.197 -6.950 1.00 72.06 102 CYS A CA 1
ATOM 776 C C . CYS A 1 102 ? -6.226 -12.391 -6.042 1.00 72.06 102 CYS A C 1
ATOM 778 O O . CYS A 1 102 ? -6.584 -12.439 -4.856 1.00 72.06 102 CYS A O 1
ATOM 780 N N . TRP A 1 103 ? -5.544 -13.385 -6.609 1.00 63.59 103 TRP A N 1
ATOM 781 C CA . TRP A 1 103 ? -5.256 -14.644 -5.920 1.00 63.59 103 TRP A CA 1
ATOM 782 C C . TRP A 1 103 ? -4.401 -14.447 -4.656 1.00 63.59 103 TRP A C 1
ATOM 784 O O . TRP A 1 103 ? -4.466 -15.263 -3.733 1.00 63.59 103 TRP A O 1
ATOM 794 N N . GLN A 1 104 ? -3.675 -13.328 -4.555 1.00 66.88 104 GLN A N 1
ATOM 795 C CA . GLN A 1 104 ? -2.900 -12.918 -3.384 1.00 66.88 104 GLN A CA 1
ATOM 796 C C . GLN A 1 104 ? -3.743 -12.830 -2.106 1.00 66.88 104 GLN A C 1
ATOM 798 O O . GLN A 1 104 ? -3.216 -13.067 -1.018 1.00 66.88 104 GLN A O 1
ATOM 803 N N . LYS A 1 105 ? -5.062 -12.601 -2.206 1.00 69.38 105 LYS A N 1
ATOM 804 C CA . LYS A 1 105 ? -5.962 -12.611 -1.039 1.00 69.38 105 LYS A CA 1
ATOM 805 C C . LYS A 1 105 ? -5.924 -13.929 -0.253 1.00 69.38 105 LYS A C 1
ATOM 807 O O . LYS A 1 105 ? -6.195 -13.931 0.943 1.00 69.38 105 LYS A O 1
ATOM 812 N N . HIS A 1 106 ? -5.586 -15.043 -0.909 1.00 65.06 106 HIS A N 1
ATOM 813 C CA . HIS A 1 106 ? -5.519 -16.373 -0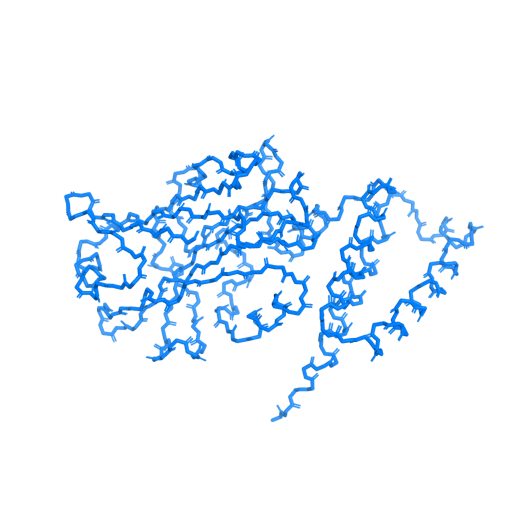.294 1.00 65.06 106 HIS A CA 1
ATOM 814 C C . HIS A 1 106 ? -4.196 -16.657 0.423 1.00 65.06 106 HIS A C 1
ATOM 816 O O . HIS A 1 106 ? -4.112 -17.622 1.176 1.00 65.06 106 HIS A O 1
ATOM 822 N N . PHE A 1 107 ? -3.171 -15.836 0.190 1.00 63.66 107 PHE A N 1
ATOM 823 C CA . PHE A 1 107 ? -1.843 -16.010 0.779 1.00 63.66 107 PHE A CA 1
ATOM 824 C C . PHE A 1 107 ? -1.575 -15.069 1.947 1.00 63.66 107 PHE A C 1
ATOM 826 O O . PHE A 1 107 ? -0.615 -15.302 2.682 1.00 63.66 107 PHE A O 1
ATOM 833 N N . GLY A 1 108 ? -2.403 -14.029 2.108 1.00 60.97 108 GLY A N 1
ATOM 834 C CA . GLY A 1 108 ? -2.239 -13.002 3.130 1.00 60.97 108 GLY A CA 1
ATOM 835 C C . GLY A 1 108 ? -0.868 -12.320 3.068 1.00 60.97 108 GLY A C 1
ATOM 836 O O . GLY A 1 108 ? -0.202 -12.317 2.037 1.00 60.97 108 GLY A O 1
ATOM 837 N N . TYR A 1 109 ? -0.436 -11.753 4.190 1.00 63.09 109 TYR A N 1
ATOM 838 C CA . TYR A 1 109 ? 0.905 -11.208 4.373 1.00 63.09 109 TYR A CA 1
ATOM 839 C C . TYR A 1 109 ? 1.754 -12.158 5.233 1.00 63.09 109 TYR A C 1
ATOM 841 O O . TYR A 1 109 ? 1.289 -12.683 6.254 1.00 63.09 109 TYR A O 1
ATOM 849 N N . ASN A 1 110 ? 3.007 -12.412 4.838 1.00 57.94 110 ASN A N 1
ATOM 850 C CA . ASN A 1 110 ? 3.954 -13.226 5.609 1.00 57.94 110 ASN A CA 1
ATOM 851 C C . ASN A 1 110 ? 5.416 -12.750 5.436 1.00 57.94 110 ASN A C 1
ATOM 853 O O . ASN A 1 110 ? 5.749 -12.032 4.496 1.00 57.94 110 ASN A O 1
ATOM 857 N N . LYS A 1 111 ? 6.316 -13.237 6.305 1.00 47.56 111 LYS A N 1
ATOM 858 C CA . LYS A 1 111 ? 7.776 -12.999 6.231 1.00 47.56 111 LYS A CA 1
ATOM 859 C C . LYS A 1 111 ? 8.444 -13.462 4.926 1.00 47.56 111 LYS A C 1
ATOM 861 O O . LYS A 1 111 ? 9.577 -13.079 4.663 1.00 47.56 111 LYS A O 1
ATOM 866 N N . PHE A 1 112 ? 7.803 -14.338 4.154 1.00 39.88 112 PHE A N 1
ATOM 867 C CA . PHE A 1 112 ? 8.316 -14.806 2.868 1.00 39.88 112 PHE A CA 1
ATOM 868 C C . PHE A 1 112 ? 8.129 -13.745 1.772 1.00 39.88 112 PHE A C 1
ATOM 870 O O . PHE A 1 112 ? 9.023 -13.618 0.944 1.00 39.88 112 PHE A O 1
ATOM 877 N N . PHE A 1 113 ? 7.066 -12.928 1.816 1.00 49.84 113 PHE A N 1
ATOM 878 C CA . PHE A 1 113 ? 6.952 -11.728 0.976 1.00 49.84 113 PHE A CA 1
ATOM 879 C C . PHE A 1 113 ? 8.076 -10.741 1.327 1.00 49.84 113 PHE A C 1
ATOM 881 O O . PHE A 1 113 ? 8.868 -10.416 0.447 1.00 49.84 113 PHE A O 1
ATOM 888 N N . ASP A 1 114 ? 8.248 -10.389 2.608 1.00 50.16 114 ASP A N 1
ATOM 889 C CA . ASP A 1 114 ? 9.350 -9.512 3.047 1.00 50.16 114 ASP A CA 1
ATOM 890 C C . ASP A 1 114 ? 10.719 -10.030 2.561 1.00 50.16 114 ASP A C 1
ATOM 892 O O . ASP A 1 114 ? 11.454 -9.299 1.913 1.00 50.16 114 ASP A O 1
ATOM 896 N N . PHE A 1 115 ? 11.029 -11.317 2.765 1.00 42.69 115 PHE A N 1
ATOM 897 C CA . PHE A 1 115 ? 12.295 -11.936 2.341 1.00 42.69 115 PHE A CA 1
ATOM 898 C C . PHE A 1 115 ? 12.508 -11.957 0.815 1.00 42.69 115 PHE A C 1
ATOM 900 O O . PHE A 1 115 ? 13.618 -11.725 0.343 1.00 42.69 115 PHE A O 1
ATOM 907 N N . MET A 1 116 ? 11.466 -12.243 0.028 1.00 44.34 116 MET A N 1
ATOM 908 C CA . MET A 1 116 ? 11.565 -12.309 -1.436 1.00 44.34 116 MET A CA 1
ATOM 909 C C . MET A 1 116 ? 11.719 -10.927 -2.075 1.00 44.34 116 MET A C 1
ATOM 911 O O . MET A 1 116 ? 12.399 -10.804 -3.094 1.00 44.34 116 MET A O 1
ATOM 915 N N . PHE A 1 117 ? 11.115 -9.894 -1.483 1.00 51.84 117 PHE A N 1
ATOM 916 C CA . PHE A 1 117 ? 11.254 -8.524 -1.969 1.00 51.84 117 PHE A CA 1
ATOM 917 C C . PHE A 1 117 ? 12.573 -7.882 -1.542 1.00 51.84 117 PHE A C 1
ATOM 919 O O . PHE A 1 117 ? 13.204 -7.221 -2.368 1.00 51.84 117 PHE A O 1
ATOM 926 N N . ASP A 1 118 ? 13.045 -8.145 -0.322 1.00 45.56 118 ASP A N 1
ATOM 927 C CA . ASP A 1 118 ? 14.326 -7.614 0.170 1.00 45.56 118 ASP A CA 1
ATOM 928 C C . ASP A 1 118 ? 15.526 -8.180 -0.616 1.00 45.56 118 ASP A C 1
ATOM 930 O O . ASP A 1 118 ? 16.483 -7.468 -0.911 1.00 45.56 118 ASP A O 1
ATOM 934 N N . LEU A 1 119 ? 15.448 -9.444 -1.056 1.00 43.31 119 LEU A N 1
ATOM 935 C CA . LEU A 1 119 ? 16.490 -10.080 -1.875 1.00 43.31 119 LEU A CA 1
ATOM 936 C C . LEU A 1 119 ? 16.526 -9.620 -3.340 1.00 43.31 119 LEU A C 1
ATOM 938 O O . LEU A 1 119 ? 17.500 -9.900 -4.039 1.00 43.31 119 LEU A O 1
ATOM 942 N N . GLY A 1 120 ? 15.461 -8.986 -3.833 1.00 47.88 120 GLY A N 1
ATOM 943 C CA . GLY A 1 120 ? 15.322 -8.648 -5.249 1.00 47.88 120 GLY A CA 1
ATOM 944 C C . GLY A 1 120 ? 15.294 -7.155 -5.555 1.00 47.88 120 GLY A C 1
ATOM 945 O O . GLY A 1 120 ? 15.479 -6.789 -6.711 1.00 47.88 120 GLY A O 1
ATOM 946 N N . THR A 1 121 ? 15.011 -6.290 -4.574 1.00 62.88 121 THR A N 1
ATOM 947 C CA . THR A 1 121 ? 14.596 -4.899 -4.831 1.00 62.88 121 THR A CA 1
ATOM 948 C C . THR A 1 121 ? 14.955 -3.939 -3.696 1.00 62.88 121 THR A C 1
ATOM 950 O O . THR A 1 121 ? 15.254 -4.358 -2.584 1.00 62.88 121 THR A O 1
ATOM 953 N N . SER A 1 122 ? 14.920 -2.623 -3.952 1.00 72.94 122 SER A N 1
ATOM 954 C CA . SER A 1 122 ? 15.030 -1.614 -2.888 1.00 72.94 122 SER A CA 1
ATOM 955 C C . SER A 1 122 ? 13.648 -1.317 -2.307 1.00 72.94 122 SER A C 1
ATOM 957 O O . SER A 1 122 ? 12.805 -0.746 -2.999 1.00 72.94 122 SER A O 1
ATOM 959 N N . MET A 1 123 ? 13.437 -1.680 -1.039 1.00 78.50 123 MET A N 1
ATOM 960 C CA . MET A 1 123 ? 12.132 -1.640 -0.367 1.00 78.50 123 MET A CA 1
ATOM 961 C C . MET A 1 123 ? 12.201 -0.901 0.972 1.00 78.50 123 MET A C 1
ATOM 963 O O . MET A 1 123 ? 13.277 -0.703 1.534 1.00 78.50 123 MET A O 1
ATOM 967 N N . ASP A 1 124 ? 11.059 -0.412 1.440 1.00 86.50 124 ASP A N 1
ATOM 968 C CA . ASP A 1 124 ? 10.864 0.194 2.758 1.00 86.50 124 ASP A CA 1
ATOM 969 C C . ASP A 1 124 ? 9.401 0.004 3.173 1.00 86.50 124 ASP A C 1
ATOM 971 O O . ASP A 1 124 ? 8.516 0.069 2.317 1.00 86.50 124 ASP A O 1
ATOM 975 N N . TYR A 1 125 ? 9.127 -0.250 4.451 1.00 88.19 125 TYR A N 1
ATOM 976 C CA . TYR A 1 125 ? 7.807 -0.686 4.913 1.00 88.19 125 TYR A CA 1
ATOM 977 C C . TYR A 1 125 ? 7.390 -0.063 6.249 1.00 88.19 125 TYR A C 1
ATOM 979 O O . TYR A 1 125 ? 8.205 0.329 7.079 1.00 88.19 125 TYR A O 1
ATOM 987 N N . ASN A 1 126 ? 6.078 -0.025 6.489 1.00 90.56 126 ASN A N 1
ATOM 988 C CA . ASN A 1 126 ? 5.477 0.320 7.772 1.00 90.56 126 ASN A CA 1
ATOM 989 C C . ASN A 1 126 ? 4.431 -0.732 8.158 1.00 90.56 126 ASN A C 1
ATOM 991 O O . ASN A 1 126 ? 3.402 -0.881 7.500 1.00 90.56 126 ASN A O 1
ATOM 995 N N . ASN A 1 127 ? 4.690 -1.419 9.271 1.00 89.44 127 ASN A N 1
ATOM 996 C CA . ASN A 1 127 ? 3.781 -2.379 9.903 1.00 89.44 127 ASN A CA 1
ATOM 997 C C . ASN A 1 127 ? 3.411 -1.958 11.338 1.00 89.44 127 ASN A C 1
ATOM 999 O O . ASN A 1 127 ? 3.098 -2.777 12.203 1.00 89.44 127 ASN A O 1
ATOM 1003 N N . GLU A 1 128 ? 3.451 -0.652 11.603 1.00 92.50 128 GLU A N 1
ATOM 1004 C CA . GLU A 1 128 ? 3.091 -0.055 12.892 1.00 92.50 128 GLU A CA 1
ATOM 1005 C C . GLU A 1 128 ? 1.566 0.054 13.062 1.00 92.50 128 GLU A C 1
ATOM 1007 O O . GLU A 1 128 ? 1.073 0.273 14.171 1.00 92.50 128 GLU A O 1
ATOM 1012 N N . GLY A 1 129 ? 0.804 -0.114 11.976 1.00 95.19 129 GLY A N 1
ATOM 1013 C CA . GLY A 1 129 ? -0.647 0.054 11.907 1.00 95.19 129 GLY A CA 1
ATOM 1014 C C . GLY A 1 129 ? -1.476 -1.079 12.524 1.00 95.19 129 GLY A C 1
ATOM 1015 O O . GLY A 1 129 ? -2.538 -1.390 11.996 1.00 95.19 129 GLY A O 1
ATOM 1016 N N . MET A 1 130 ? -1.005 -1.733 13.591 1.00 96.31 130 MET A N 1
ATOM 1017 C CA . MET A 1 130 ? -1.758 -2.781 14.298 1.00 96.31 130 MET A CA 1
ATOM 1018 C C . MET A 1 130 ? -2.819 -2.193 15.230 1.00 96.31 130 MET A C 1
ATOM 1020 O O . MET A 1 130 ? -2.526 -1.269 15.984 1.00 96.31 130 MET A O 1
ATOM 1024 N N . PHE A 1 131 ? -4.017 -2.778 15.253 1.00 97.75 131 PHE A N 1
ATOM 1025 C CA . PHE A 1 131 ? -5.103 -2.398 16.161 1.00 97.75 131 PHE A CA 1
ATOM 1026 C C . PHE A 1 131 ? -6.066 -3.561 16.428 1.00 97.75 131 PHE A C 1
ATOM 1028 O O . PHE A 1 131 ? -6.080 -4.566 15.720 1.00 97.75 131 PHE A O 1
ATOM 1035 N N . LYS A 1 132 ? -6.883 -3.425 17.477 1.00 97.75 132 LYS A N 1
ATOM 1036 C CA . LYS A 1 132 ? -7.948 -4.376 17.818 1.00 97.75 132 LYS A CA 1
ATOM 1037 C C . LYS A 1 132 ? -9.303 -3.759 17.537 1.00 97.75 132 LYS A C 1
ATOM 1039 O O . LYS A 1 132 ? -9.571 -2.660 18.007 1.00 97.75 132 LYS A O 1
ATOM 1044 N N . TYR A 1 133 ? -10.163 -4.481 16.836 1.00 97.56 133 TYR A N 1
ATOM 1045 C CA . TYR A 1 133 ? -11.532 -4.066 16.563 1.00 97.56 133 TYR A CA 1
ATOM 1046 C C . TYR A 1 133 ? -12.456 -5.285 16.601 1.00 97.56 133 TYR A C 1
ATOM 1048 O O . TYR A 1 133 ? -12.119 -6.322 16.039 1.00 97.56 133 TYR A O 1
ATOM 1056 N N . ASP A 1 134 ? -13.595 -5.171 17.287 1.00 95.94 134 ASP A N 1
ATOM 1057 C CA . ASP A 1 134 ? -14.611 -6.233 17.354 1.00 95.94 134 ASP A CA 1
ATOM 1058 C C . ASP A 1 134 ? -14.038 -7.619 17.734 1.00 95.94 134 ASP A C 1
ATOM 1060 O O . ASP A 1 134 ? -14.205 -8.622 17.042 1.00 95.94 134 ASP A O 1
ATOM 1064 N N . GLY A 1 135 ? -13.219 -7.648 18.793 1.00 95.00 135 GLY A N 1
ATOM 1065 C CA . GLY A 1 135 ? -12.567 -8.868 19.289 1.00 95.00 135 GLY A CA 1
ATOM 1066 C C . GLY A 1 135 ? -11.473 -9.454 18.382 1.00 95.00 135 GLY A C 1
ATOM 1067 O O . GLY A 1 135 ? -10.848 -10.444 18.757 1.00 95.00 135 GLY A O 1
ATOM 1068 N N . LYS A 1 136 ? -11.195 -8.849 17.220 1.00 96.81 136 LYS A N 1
ATOM 1069 C CA . LYS A 1 136 ? -10.206 -9.321 16.240 1.00 96.81 136 LYS A CA 1
ATOM 1070 C C . LYS A 1 136 ? -9.024 -8.362 16.131 1.00 96.81 136 LYS A C 1
ATOM 1072 O O . LYS A 1 136 ? -9.154 -7.151 16.312 1.00 96.81 136 LYS A O 1
ATOM 1077 N N . ASN A 1 137 ? -7.857 -8.917 15.819 1.00 97.38 137 ASN A N 1
ATOM 1078 C CA . ASN A 1 137 ? -6.669 -8.136 15.497 1.00 97.38 137 ASN A CA 1
ATOM 1079 C C . ASN A 1 137 ? -6.668 -7.791 14.009 1.00 97.38 137 ASN A C 1
ATOM 1081 O O . ASN A 1 137 ? -6.931 -8.665 13.178 1.00 97.38 137 ASN A O 1
ATOM 1085 N N . TYR A 1 138 ? -6.294 -6.554 13.702 1.00 97.31 138 TYR A N 1
ATOM 1086 C CA . TYR A 1 138 ? -6.076 -6.056 12.354 1.00 97.31 138 TYR A CA 1
ATOM 1087 C C . TYR A 1 138 ? -4.721 -5.363 12.249 1.00 97.31 138 TYR A C 1
ATOM 1089 O O . TYR A 1 138 ? -4.179 -4.871 13.243 1.00 97.31 138 TYR A O 1
ATOM 1097 N N . ILE A 1 139 ? -4.200 -5.295 11.031 1.00 96.06 139 ILE A N 1
ATOM 1098 C CA . ILE A 1 139 ? -3.028 -4.495 10.698 1.00 96.06 139 ILE A CA 1
ATOM 1099 C C . ILE A 1 139 ? -3.238 -3.798 9.356 1.00 96.06 139 ILE A C 1
ATOM 1101 O O . ILE A 1 139 ? -3.677 -4.414 8.384 1.00 96.06 139 ILE A O 1
ATOM 1105 N N . LEU A 1 140 ? -2.924 -2.506 9.322 1.00 96.50 140 LEU A N 1
ATOM 1106 C CA . LEU A 1 140 ? -2.658 -1.766 8.096 1.00 96.50 140 LEU A CA 1
ATOM 1107 C C . LEU A 1 140 ? -1.155 -1.843 7.826 1.00 96.50 140 LEU A C 1
ATOM 1109 O O . LEU A 1 140 ? -0.361 -1.299 8.597 1.00 96.50 140 LEU A O 1
ATOM 1113 N N . TRP A 1 141 ? -0.779 -2.558 6.768 1.00 92.38 141 TRP A N 1
ATOM 1114 C CA . TRP A 1 141 ? 0.616 -2.794 6.397 1.00 92.38 141 TRP A CA 1
ATOM 1115 C C . TRP A 1 141 ? 0.887 -2.168 5.039 1.00 92.38 141 TRP A C 1
ATOM 1117 O O . TRP A 1 141 ? 0.207 -2.493 4.064 1.00 92.38 141 TRP A O 1
ATOM 1127 N N . ALA A 1 142 ? 1.867 -1.268 4.994 1.00 92.62 142 ALA A N 1
ATOM 1128 C CA . ALA A 1 142 ? 2.280 -0.592 3.775 1.00 92.62 142 ALA A CA 1
ATOM 1129 C C . ALA A 1 142 ? 3.746 -0.837 3.440 1.00 92.62 142 ALA A C 1
ATOM 1131 O O . ALA A 1 142 ? 4.567 -1.034 4.337 1.00 92.62 142 ALA A O 1
ATOM 1132 N N . TRP A 1 143 ? 4.082 -0.719 2.162 1.00 89.31 143 TRP A N 1
ATOM 1133 C CA . TRP A 1 143 ? 5.463 -0.573 1.720 1.00 89.31 143 TRP A CA 1
ATOM 1134 C C . TRP A 1 143 ? 5.574 0.278 0.452 1.00 89.31 143 TRP A C 1
ATOM 1136 O O . TRP A 1 143 ? 4.587 0.543 -0.237 1.00 89.31 143 TRP A O 1
ATOM 1146 N N . LYS A 1 144 ? 6.797 0.736 0.172 1.00 91.50 144 LYS A N 1
ATOM 1147 C CA . LYS A 1 144 ? 7.206 1.423 -1.058 1.00 91.50 144 LYS A CA 1
ATOM 1148 C C . LYS A 1 144 ? 8.535 0.873 -1.564 1.00 91.50 144 LYS A C 1
ATOM 1150 O O . LYS A 1 144 ? 9.388 0.481 -0.771 1.00 91.50 144 LYS A O 1
ATOM 1155 N N . GLY A 1 145 ? 8.735 0.875 -2.874 1.00 89.31 145 GLY A N 1
ATOM 1156 C CA . GLY A 1 145 ? 9.971 0.370 -3.457 1.00 89.31 145 GLY A CA 1
ATOM 1157 C C . GLY A 1 145 ? 9.944 0.296 -4.972 1.00 89.31 145 GLY A C 1
ATOM 1158 O O . GLY A 1 145 ? 9.129 0.954 -5.616 1.00 89.31 145 GLY A O 1
ATOM 1159 N N . ASP A 1 146 ? 10.855 -0.491 -5.533 1.00 82.75 146 ASP A N 1
ATOM 1160 C CA . ASP A 1 146 ? 11.025 -0.678 -6.977 1.00 82.75 146 ASP A CA 1
ATOM 1161 C C . ASP A 1 146 ? 10.964 -2.157 -7.333 1.00 82.75 146 ASP A C 1
ATOM 1163 O O . ASP A 1 146 ? 11.909 -2.888 -7.079 1.00 82.75 146 ASP A O 1
ATOM 1167 N N . TYR A 1 147 ? 9.865 -2.608 -7.931 1.00 72.19 147 TYR A N 1
ATOM 1168 C CA . TYR A 1 147 ? 9.752 -3.985 -8.400 1.00 72.19 147 TYR A CA 1
ATOM 1169 C C . TYR A 1 147 ? 10.574 -4.161 -9.669 1.00 72.19 147 TYR A C 1
ATOM 1171 O O . TYR A 1 147 ? 10.378 -3.408 -10.621 1.00 72.19 147 TYR A O 1
ATOM 1179 N N . ILE A 1 148 ? 11.423 -5.196 -9.733 1.00 65.75 148 ILE A N 1
ATOM 1180 C CA . ILE A 1 148 ? 12.295 -5.448 -10.897 1.00 65.75 148 ILE A CA 1
ATOM 1181 C C . ILE A 1 148 ? 11.514 -5.332 -12.218 1.00 65.75 148 ILE A C 1
ATOM 1183 O O . ILE A 1 148 ? 11.978 -4.697 -13.161 1.00 65.75 148 ILE A O 1
ATOM 1187 N N . ASN A 1 149 ? 10.320 -5.921 -12.288 1.00 65.19 149 ASN A N 1
ATOM 1188 C CA . ASN A 1 149 ? 9.483 -5.966 -13.486 1.00 65.19 149 ASN A CA 1
ATOM 1189 C C . ASN A 1 149 ? 8.441 -4.836 -13.575 1.00 65.19 149 ASN A C 1
ATOM 1191 O O . ASN A 1 149 ? 8.132 -4.404 -14.681 1.00 65.19 149 ASN A O 1
ATOM 1195 N N . LEU A 1 150 ? 7.898 -4.350 -12.455 1.00 73.06 150 LEU A N 1
ATOM 1196 C CA . LEU A 1 150 ? 6.806 -3.363 -12.446 1.00 73.06 150 LEU A CA 1
ATOM 1197 C C . LEU A 1 150 ? 7.263 -1.916 -12.192 1.00 73.06 150 LEU A C 1
ATOM 1199 O O . LEU A 1 150 ? 6.475 -0.988 -12.370 1.00 73.06 150 LEU A O 1
ATOM 1203 N N . GLY A 1 151 ? 8.534 -1.718 -11.843 1.00 85.19 151 GLY A N 1
ATOM 1204 C CA . GLY A 1 151 ? 9.115 -0.426 -11.499 1.00 85.19 151 GLY A CA 1
ATOM 1205 C C . GLY A 1 151 ? 8.700 0.079 -10.119 1.00 85.19 151 GLY A C 1
ATOM 1206 O O . GLY A 1 151 ? 8.234 -0.672 -9.260 1.00 85.19 151 GLY A O 1
ATOM 1207 N N . ALA A 1 152 ? 8.887 1.377 -9.910 1.00 91.94 152 ALA A N 1
ATOM 1208 C CA . ALA A 1 152 ? 8.608 2.054 -8.661 1.00 91.94 152 ALA A CA 1
ATOM 1209 C C . ALA A 1 152 ? 7.115 2.026 -8.339 1.00 91.94 152 ALA A C 1
ATOM 1211 O O . ALA A 1 152 ? 6.271 2.390 -9.164 1.00 91.94 152 ALA A O 1
ATOM 1212 N N . GLY A 1 153 ? 6.796 1.640 -7.114 1.00 93.31 153 GLY A N 1
ATOM 1213 C CA . GLY A 1 153 ? 5.431 1.570 -6.641 1.00 93.31 153 GLY A CA 1
ATOM 1214 C C . GLY A 1 153 ? 5.340 1.462 -5.136 1.00 93.31 153 GLY A C 1
ATOM 1215 O O . GLY A 1 153 ? 6.334 1.530 -4.408 1.00 93.31 153 GLY A O 1
ATOM 1216 N N . ALA A 1 154 ? 4.106 1.354 -4.678 1.00 93.81 154 ALA A N 1
ATOM 1217 C CA . ALA A 1 154 ? 3.792 1.260 -3.271 1.00 93.81 154 ALA A CA 1
ATOM 1218 C C . ALA A 1 154 ? 2.442 0.570 -3.089 1.00 93.81 154 ALA A C 1
ATOM 1220 O O . ALA A 1 154 ? 1.600 0.564 -3.996 1.00 93.81 154 ALA A O 1
ATOM 1221 N N . GLU A 1 155 ? 2.229 0.029 -1.900 1.00 93.50 155 GLU A N 1
ATOM 1222 C CA . GLU A 1 155 ? 0.961 -0.576 -1.527 1.00 93.50 155 GLU A CA 1
ATOM 1223 C C . GLU A 1 155 ? 0.625 -0.402 -0.056 1.00 93.50 155 GLU A C 1
ATOM 1225 O O . GLU A 1 155 ? 1.499 -0.202 0.785 1.00 93.50 155 GLU A O 1
ATOM 1230 N N . LEU A 1 156 ? -0.667 -0.515 0.229 1.00 95.31 156 LEU A N 1
ATOM 1231 C CA . LEU A 1 156 ? -1.216 -0.601 1.569 1.00 95.31 156 LEU A CA 1
ATOM 1232 C C . LEU A 1 156 ? -2.339 -1.635 1.561 1.00 95.31 156 LEU A C 1
ATOM 1234 O O . LEU A 1 156 ? -3.253 -1.557 0.738 1.00 95.31 156 LEU A O 1
ATOM 1238 N N . GLY A 1 157 ? -2.285 -2.576 2.498 1.00 94.62 157 GLY A N 1
ATOM 1239 C CA . GLY A 1 157 ? -3.335 -3.568 2.697 1.00 94.62 157 GLY A CA 1
ATOM 1240 C C . GLY A 1 157 ? -3.874 -3.584 4.121 1.00 94.62 157 GLY A C 1
ATOM 1241 O O . GLY A 1 157 ? -3.166 -3.228 5.067 1.00 94.62 157 GLY A O 1
ATOM 1242 N N . ILE A 1 158 ? -5.126 -4.022 4.271 1.00 96.19 158 ILE A N 1
ATOM 1243 C CA . ILE A 1 158 ? -5.709 -4.397 5.559 1.00 96.19 158 ILE A CA 1
ATOM 1244 C C . ILE A 1 158 ? -5.757 -5.917 5.709 1.00 96.19 158 ILE A C 1
ATOM 1246 O O . ILE A 1 158 ? -6.305 -6.638 4.871 1.00 96.19 158 ILE A O 1
ATOM 1250 N N . TYR A 1 159 ? -5.215 -6.387 6.828 1.00 94.25 159 TYR A N 1
ATOM 1251 C CA . TYR A 1 159 ? -5.103 -7.803 7.148 1.00 94.25 159 TYR A CA 1
ATOM 1252 C C . TYR A 1 159 ? -5.616 -8.096 8.561 1.00 94.25 159 TYR A C 1
ATOM 1254 O O . TYR A 1 159 ? -5.751 -7.183 9.379 1.00 94.25 159 TYR A O 1
ATOM 1262 N N . LYS A 1 160 ? -5.912 -9.365 8.859 1.00 95.00 160 LYS A N 1
ATOM 1263 C CA . LYS A 1 160 ? -6.496 -9.829 10.128 1.00 95.00 160 LYS A CA 1
ATOM 1264 C C . LYS A 1 160 ? -5.833 -11.103 10.657 1.00 95.00 160 LYS A C 1
ATOM 1266 O O . LYS A 1 160 ? -5.134 -11.801 9.935 1.00 95.00 160 LYS A O 1
ATOM 1271 N N . GLY A 1 161 ? -6.070 -11.408 11.931 1.00 91.31 161 GLY A N 1
ATOM 1272 C CA . GLY A 1 161 ? -5.776 -12.724 12.520 1.00 91.31 161 GLY A CA 1
ATOM 1273 C C . GLY A 1 161 ? -4.395 -12.891 13.166 1.00 91.31 161 GLY A C 1
ATOM 1274 O O . GLY A 1 161 ? -4.264 -13.709 14.078 1.00 91.31 161 GLY A O 1
ATOM 1275 N N . GLY A 1 162 ? -3.397 -12.084 12.800 1.00 88.38 162 GLY A N 1
ATOM 1276 C CA . GLY A 1 162 ? -2.093 -12.104 13.467 1.00 88.38 162 GLY A CA 1
ATOM 1277 C C . GLY A 1 162 ? -2.162 -11.576 14.905 1.00 88.38 162 GLY A C 1
ATOM 1278 O O . GLY A 1 162 ? -3.044 -10.793 15.266 1.00 88.38 162 GLY A O 1
ATOM 1279 N N . LYS A 1 163 ? -1.248 -12.017 15.772 1.00 87.75 163 LYS A N 1
ATOM 1280 C CA . LYS A 1 163 ? -1.143 -11.542 17.165 1.00 87.75 163 LYS A CA 1
ATOM 1281 C C . LYS A 1 163 ? -0.048 -10.491 17.305 1.00 87.75 163 LYS A C 1
ATOM 1283 O O . LYS A 1 163 ? -0.222 -9.537 18.056 1.00 87.75 163 LYS A O 1
ATOM 1288 N N . ASN A 1 164 ? 1.022 -10.638 16.526 1.00 87.56 164 ASN A N 1
ATOM 1289 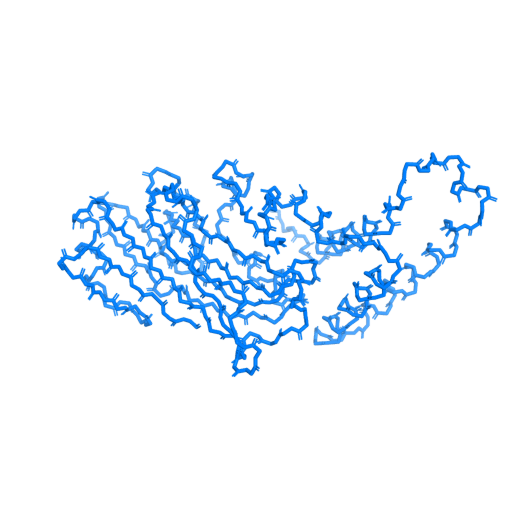C CA . ASN A 1 164 ? 2.194 -9.773 16.486 1.00 87.56 164 ASN A CA 1
ATOM 1290 C C . ASN A 1 164 ? 2.557 -9.406 15.033 1.00 87.56 164 ASN A C 1
ATOM 1292 O O . ASN A 1 164 ? 2.187 -10.094 14.085 1.00 87.56 164 ASN A O 1
ATOM 1296 N N . ARG A 1 165 ? 3.381 -8.367 14.841 1.00 81.50 165 ARG A N 1
ATOM 1297 C CA . ARG A 1 165 ? 3.842 -7.908 13.505 1.00 81.50 165 ARG A CA 1
ATOM 1298 C C . ARG A 1 165 ? 4.563 -8.974 12.679 1.00 81.50 165 ARG A C 1
ATOM 1300 O O . ARG A 1 165 ? 4.634 -8.872 11.467 1.00 81.50 165 ARG A O 1
ATOM 1307 N N . LYS A 1 166 ? 5.147 -9.964 13.353 1.00 78.81 166 LYS A N 1
ATOM 1308 C CA . LYS A 1 166 ? 5.947 -11.038 12.747 1.00 78.81 166 LYS A CA 1
ATOM 1309 C C . LYS A 1 166 ? 5.113 -12.260 12.354 1.00 78.81 166 LYS A C 1
ATOM 1311 O O . LYS A 1 166 ? 5.690 -13.206 11.814 1.00 78.81 166 LYS A O 1
ATOM 1316 N N . ASP A 1 167 ? 3.826 -12.264 12.684 1.00 82.69 167 ASP A N 1
ATOM 1317 C CA . ASP A 1 167 ? 2.934 -13.384 12.414 1.00 82.69 167 ASP A CA 1
ATOM 1318 C C . ASP A 1 167 ? 2.464 -13.369 10.961 1.00 82.69 167 ASP A C 1
ATOM 1320 O O . ASP A 1 167 ? 2.665 -12.405 10.222 1.00 82.69 167 ASP A O 1
ATOM 1324 N N . HIS A 1 168 ? 1.824 -14.460 10.563 1.00 81.50 168 HIS A N 1
ATOM 1325 C CA . HIS A 1 168 ? 1.024 -14.469 9.356 1.00 81.50 168 HIS A CA 1
ATOM 1326 C C . HIS A 1 168 ? -0.266 -13.669 9.577 1.00 81.50 168 HIS A C 1
ATOM 1328 O O . HIS A 1 168 ? -0.879 -13.754 10.645 1.00 81.50 168 HIS A O 1
ATOM 1334 N N . TRP A 1 169 ? -0.662 -12.906 8.563 1.00 86.38 169 TRP A N 1
ATOM 1335 C CA . TRP A 1 169 ? -1.885 -12.119 8.563 1.00 86.38 169 TRP A CA 1
ATOM 1336 C C . TRP A 1 169 ? -2.713 -12.438 7.324 1.00 86.38 169 TRP A C 1
ATOM 1338 O O . TRP A 1 169 ? -2.226 -12.289 6.209 1.00 86.38 169 TRP A O 1
ATOM 1348 N N . ASP A 1 170 ? -3.972 -12.817 7.499 1.00 87.94 170 ASP A N 1
ATOM 1349 C CA . ASP A 1 170 ? -4.879 -13.084 6.383 1.00 87.94 170 ASP A CA 1
ATOM 1350 C C . ASP A 1 170 ? -5.368 -11.776 5.766 1.00 87.94 170 ASP A C 1
ATOM 1352 O O . ASP A 1 170 ? -5.635 -10.809 6.484 1.00 87.94 170 ASP A O 1
ATOM 1356 N N . ALA A 1 171 ? -5.567 -11.739 4.448 1.00 87.69 171 ALA A N 1
ATOM 1357 C CA . ALA A 1 171 ? -6.239 -10.608 3.817 1.00 87.69 171 ALA A CA 1
ATOM 1358 C C . ALA A 1 171 ? -7.630 -10.385 4.442 1.00 87.69 171 ALA A C 1
ATOM 1360 O O . ALA A 1 171 ? -8.353 -11.336 4.764 1.00 87.69 171 ALA A O 1
ATOM 1361 N N . ALA A 1 172 ? -8.048 -9.123 4.573 1.00 94.31 172 ALA A N 1
ATOM 1362 C CA . ALA A 1 172 ? -9.378 -8.773 5.073 1.00 94.31 172 ALA A CA 1
ATOM 1363 C C . ALA A 1 172 ? -10.271 -8.083 4.011 1.00 94.31 172 ALA A C 1
ATOM 1365 O O . ALA A 1 172 ? -10.663 -6.931 4.212 1.00 94.31 172 ALA A O 1
ATOM 1366 N N . PRO A 1 173 ? -10.664 -8.764 2.907 1.00 92.12 173 PRO A N 1
ATOM 1367 C CA . PRO A 1 173 ? -11.625 -8.236 1.927 1.00 92.12 173 PRO A CA 1
ATOM 1368 C C . PRO A 1 173 ? -12.940 -7.740 2.540 1.00 92.12 173 PRO A C 1
ATOM 1370 O O . PRO A 1 173 ? -13.495 -6.738 2.099 1.00 92.12 173 PRO A O 1
ATOM 1373 N N . ASP A 1 174 ? -13.409 -8.385 3.614 1.00 94.62 174 ASP A N 1
ATOM 1374 C CA . ASP A 1 174 ? -14.613 -8.001 4.366 1.00 94.62 174 ASP A CA 1
ATOM 1375 C C . ASP A 1 174 ? -14.465 -6.686 5.160 1.00 94.62 174 ASP A C 1
ATOM 1377 O O . ASP A 1 174 ? -15.402 -6.235 5.826 1.00 94.62 174 ASP A O 1
ATOM 1381 N N . LYS A 1 175 ? -13.273 -6.083 5.124 1.00 96.50 175 LYS A N 1
ATOM 1382 C CA . LYS A 1 175 ? -12.933 -4.785 5.717 1.00 96.50 175 LYS A CA 1
ATOM 1383 C C . LYS A 1 175 ? -12.371 -3.814 4.679 1.00 96.50 175 LYS A C 1
ATOM 1385 O O . LYS A 1 175 ? -11.673 -2.869 5.036 1.00 96.50 175 LYS A O 1
ATOM 1390 N N . ALA A 1 176 ? -12.682 -4.029 3.403 1.00 96.94 176 ALA A N 1
ATOM 1391 C CA . ALA A 1 176 ? -12.303 -3.126 2.329 1.00 96.94 176 ALA A CA 1
ATOM 1392 C C . ALA A 1 176 ? -12.790 -1.691 2.578 1.00 96.94 176 ALA A C 1
ATOM 1394 O O . ALA A 1 176 ? -13.943 -1.446 2.948 1.00 96.94 176 ALA A O 1
ATOM 1395 N N . MET A 1 177 ? -11.905 -0.729 2.333 1.00 97.69 177 MET A N 1
ATOM 1396 C CA . MET A 1 177 ? -12.134 0.689 2.600 1.00 97.69 177 MET A CA 1
ATOM 1397 C C . MET A 1 177 ? -11.726 1.531 1.392 1.00 97.69 177 MET A C 1
ATOM 1399 O O . MET A 1 177 ? -10.866 1.114 0.617 1.00 97.69 177 MET A O 1
ATOM 1403 N N . PRO A 1 178 ? -12.327 2.717 1.193 1.00 98.19 178 PRO A N 1
ATOM 1404 C CA . PRO A 1 178 ? -11.776 3.695 0.271 1.00 98.19 178 PRO A CA 1
ATOM 1405 C C . PRO A 1 178 ? -10.356 4.050 0.708 1.00 98.19 178 PRO A C 1
ATOM 1407 O O . PRO A 1 178 ? -10.130 4.467 1.850 1.00 98.19 178 PRO A O 1
ATOM 1410 N N . MET A 1 179 ? -9.407 3.870 -0.203 1.00 98.50 179 MET A N 1
ATOM 1411 C CA . MET A 1 179 ? -8.005 4.191 0.017 1.00 98.50 179 MET A CA 1
ATOM 1412 C C . MET A 1 179 ? -7.503 5.097 -1.101 1.00 98.50 179 MET A C 1
ATOM 1414 O O . MET A 1 179 ? -7.984 5.019 -2.230 1.00 98.50 179 MET A O 1
ATOM 1418 N N . THR A 1 180 ? -6.517 5.935 -0.796 1.00 98.50 180 THR A N 1
ATOM 1419 C CA . THR A 1 180 ? -5.769 6.680 -1.810 1.00 98.50 180 THR A CA 1
ATOM 1420 C C . THR A 1 180 ? -4.279 6.446 -1.666 1.00 98.50 180 THR A C 1
ATOM 1422 O O . THR A 1 180 ? -3.794 6.345 -0.542 1.00 98.50 180 THR A O 1
ATOM 1425 N N . LEU A 1 181 ? -3.559 6.444 -2.782 1.00 98.44 181 LEU A N 1
ATOM 1426 C CA . LEU A 1 181 ? -2.117 6.269 -2.866 1.00 98.44 181 LEU A CA 1
ATOM 1427 C C . LEU A 1 181 ? -1.502 7.360 -3.751 1.00 98.44 181 LEU A C 1
ATOM 1429 O O . LEU A 1 181 ? -1.895 7.556 -4.901 1.00 98.44 181 LEU A O 1
ATOM 1433 N N . THR A 1 182 ? -0.511 8.065 -3.215 1.00 98.56 182 THR A N 1
ATOM 1434 C CA . THR A 1 182 ? 0.375 8.959 -3.970 1.00 98.56 182 THR A CA 1
ATOM 1435 C C . THR A 1 182 ? 1.810 8.515 -3.758 1.00 98.56 182 THR A C 1
ATOM 1437 O O . THR A 1 182 ? 2.212 8.287 -2.622 1.00 98.56 182 THR A O 1
ATOM 1440 N N . LEU A 1 183 ? 2.582 8.427 -4.837 1.00 98.38 183 LEU A N 1
ATOM 1441 C CA . LEU A 1 183 ? 4.003 8.101 -4.798 1.00 98.38 183 LEU A CA 1
ATOM 1442 C C . LEU A 1 183 ? 4.789 9.220 -5.469 1.00 98.38 183 LEU A C 1
ATOM 1444 O O . LEU A 1 183 ? 4.534 9.554 -6.630 1.00 98.38 183 LEU A O 1
ATOM 1448 N N . THR A 1 184 ? 5.760 9.777 -4.759 1.00 98.31 184 THR A N 1
ATOM 1449 C CA . THR A 1 184 ? 6.692 10.775 -5.286 1.00 98.31 184 THR A CA 1
ATOM 1450 C C . THR A 1 184 ? 8.124 10.280 -5.167 1.00 98.31 184 THR A C 1
ATOM 1452 O O . THR A 1 184 ? 8.435 9.380 -4.389 1.00 98.31 184 THR A O 1
ATOM 1455 N N . HIS A 1 185 ? 9.005 10.876 -5.960 1.00 97.62 185 HIS A N 1
ATOM 1456 C CA . HIS A 1 185 ? 10.442 10.692 -5.862 1.00 97.62 185 HIS A CA 1
ATOM 1457 C C . HIS A 1 185 ? 11.117 12.040 -5.652 1.00 97.62 185 HIS A C 1
ATOM 1459 O O . HIS A 1 185 ? 10.785 13.009 -6.341 1.00 97.62 185 HIS A O 1
ATOM 1465 N N . LYS A 1 186 ? 12.124 12.073 -4.775 1.00 96.62 186 LYS A N 1
ATOM 1466 C CA . LYS A 1 186 ? 12.827 13.285 -4.323 1.00 96.62 186 LYS A CA 1
ATOM 1467 C C . LYS A 1 186 ? 13.195 14.261 -5.448 1.00 96.62 186 LYS A C 1
ATOM 1469 O O . LYS A 1 186 ? 13.085 15.466 -5.266 1.00 96.62 186 LYS A O 1
ATOM 1474 N N . THR A 1 187 ? 13.630 13.750 -6.602 1.00 96.19 187 THR A N 1
ATOM 1475 C CA . THR A 1 187 ? 14.065 14.569 -7.754 1.00 96.1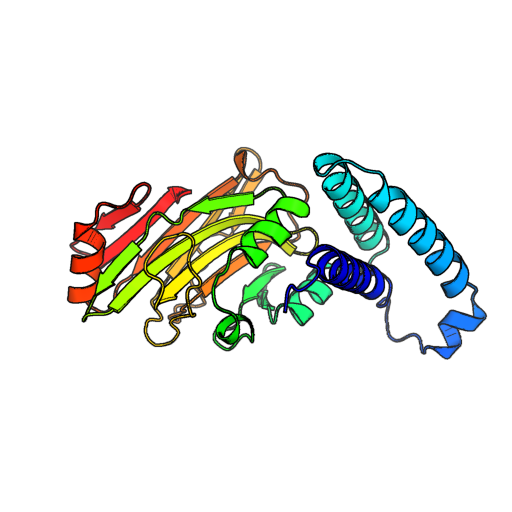9 187 THR A CA 1
ATOM 1476 C C . THR A 1 187 ? 13.275 14.347 -9.042 1.00 96.19 187 THR A C 1
ATOM 1478 O O . THR A 1 187 ? 13.458 15.090 -9.998 1.00 96.19 187 THR A O 1
ATOM 1481 N N . LYS A 1 188 ? 12.416 13.321 -9.107 1.00 94.31 188 LYS A N 1
ATOM 1482 C CA . LYS A 1 188 ? 11.698 12.951 -10.347 1.00 94.31 188 LYS A CA 1
ATOM 1483 C C . LYS A 1 188 ? 10.224 13.369 -10.316 1.00 94.31 188 LYS A C 1
ATOM 1485 O O . LYS A 1 188 ? 9.504 13.110 -11.275 1.00 94.31 188 LYS A O 1
ATOM 1490 N N . GLY A 1 189 ? 9.790 14.010 -9.229 1.00 96.00 189 GLY A N 1
ATOM 1491 C CA . GLY A 1 189 ? 8.420 14.472 -9.044 1.00 96.00 189 GLY A CA 1
ATOM 1492 C C . GLY A 1 189 ? 7.450 13.334 -8.732 1.00 96.00 189 GLY A C 1
ATOM 1493 O O . GLY A 1 189 ? 7.811 12.337 -8.103 1.00 96.00 189 GLY A O 1
ATOM 1494 N N . THR A 1 190 ? 6.197 13.503 -9.146 1.00 97.12 190 THR A N 1
ATOM 1495 C CA . THR A 1 190 ? 5.117 12.543 -8.891 1.00 97.12 190 THR A CA 1
ATOM 1496 C C . THR A 1 190 ? 5.196 11.349 -9.841 1.00 97.12 190 THR A C 1
ATOM 1498 O O . THR A 1 190 ? 5.158 11.515 -11.0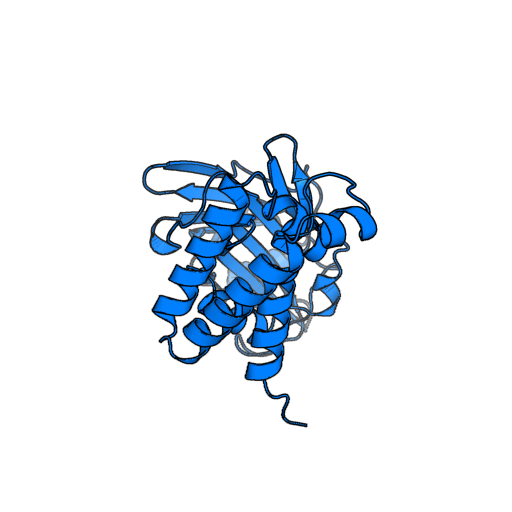56 1.00 97.12 190 THR A O 1
ATOM 1501 N N . ILE A 1 191 ? 5.260 10.141 -9.275 1.00 96.88 191 ILE A N 1
ATOM 1502 C CA . ILE A 1 191 ? 5.279 8.856 -9.993 1.00 96.88 191 ILE A CA 1
ATOM 1503 C C . ILE A 1 191 ? 3.865 8.276 -10.109 1.00 96.88 191 ILE A C 1
ATOM 1505 O O . ILE A 1 191 ? 3.477 7.789 -11.172 1.00 96.88 191 ILE A O 1
ATOM 1509 N N . VAL A 1 192 ? 3.093 8.343 -9.021 1.00 96.50 192 VAL A N 1
ATOM 1510 C CA . VAL A 1 192 ? 1.673 7.968 -8.961 1.00 96.50 192 VAL A CA 1
ATOM 1511 C C . VAL A 1 192 ? 0.925 9.119 -8.307 1.00 96.50 192 VAL A C 1
ATOM 1513 O O . VAL A 1 192 ? 1.260 9.517 -7.192 1.00 96.50 192 VAL A O 1
ATOM 1516 N N . ASN A 1 193 ? -0.086 9.659 -8.984 1.00 95.56 193 ASN A N 1
ATOM 1517 C CA . ASN A 1 193 ? -0.832 10.816 -8.501 1.00 95.56 193 ASN A CA 1
ATOM 1518 C C . ASN A 1 193 ? -2.224 10.411 -8.004 1.00 95.56 193 ASN A C 1
ATOM 1520 O O . ASN A 1 193 ? -3.102 10.157 -8.825 1.00 95.56 193 ASN A O 1
ATOM 1524 N N . LYS A 1 194 ? -2.429 10.393 -6.679 1.00 94.00 194 LYS A N 1
ATOM 1525 C CA . LYS A 1 194 ? -3.741 10.199 -6.032 1.00 94.00 194 LYS A CA 1
ATOM 1526 C C . LYS A 1 194 ? -4.568 9.045 -6.616 1.00 94.00 194 LYS A C 1
ATOM 1528 O O . LYS A 1 194 ? -5.766 9.192 -6.855 1.00 94.00 194 LYS A O 1
ATOM 1533 N N . TRP A 1 195 ? -3.940 7.891 -6.826 1.00 97.38 195 TRP A N 1
ATOM 1534 C CA . TRP A 1 195 ? -4.669 6.680 -7.184 1.00 97.38 195 TRP A CA 1
ATOM 1535 C C . TRP A 1 195 ? -5.689 6.366 -6.090 1.00 97.38 195 TRP A C 1
ATOM 1537 O O . TRP A 1 195 ? -5.329 6.373 -4.919 1.00 97.38 195 TRP A O 1
ATOM 1547 N N . ASN A 1 196 ? -6.948 6.127 -6.446 1.00 96.75 196 ASN A N 1
ATOM 1548 C CA . ASN A 1 196 ? -8.039 5.925 -5.487 1.00 96.75 196 ASN A CA 1
ATOM 1549 C C . ASN A 1 196 ? -8.913 4.710 -5.823 1.00 96.75 196 ASN A C 1
ATOM 1551 O O . ASN A 1 196 ? -10.075 4.661 -5.421 1.00 96.75 196 ASN A O 1
ATOM 1555 N N . ASN A 1 197 ? -8.380 3.774 -6.613 1.00 95.06 197 ASN A N 1
ATOM 1556 C CA . ASN A 1 197 ? -9.106 2.598 -7.082 1.00 95.06 197 ASN A CA 1
ATOM 1557 C C . ASN A 1 197 ? -10.441 2.936 -7.773 1.00 95.06 197 ASN A C 1
ATOM 1559 O O . ASN A 1 197 ? -11.466 2.308 -7.521 1.00 95.06 197 ASN A O 1
ATOM 1563 N N . ASN A 1 198 ? -10.455 3.991 -8.595 1.00 93.56 198 ASN A N 1
ATOM 1564 C CA . ASN A 1 198 ? -11.661 4.518 -9.246 1.00 93.56 198 ASN A CA 1
ATOM 1565 C C . ASN A 1 198 ? -12.812 4.825 -8.260 1.00 93.56 198 ASN A C 1
ATOM 1567 O O . ASN A 1 198 ? -13.985 4.731 -8.608 1.00 93.56 198 ASN A O 1
ATOM 1571 N N . GLY A 1 199 ? -12.480 5.166 -7.010 1.00 93.19 199 GLY A N 1
ATOM 1572 C CA . GLY A 1 199 ? -13.440 5.419 -5.932 1.00 93.19 199 GLY A CA 1
ATOM 1573 C C . GLY A 1 199 ? -13.996 4.161 -5.254 1.00 93.19 199 GLY A C 1
ATOM 1574 O O . GLY A 1 199 ? -14.702 4.277 -4.249 1.00 93.19 199 GLY A O 1
ATOM 1575 N N . ALA A 1 200 ? -13.673 2.963 -5.747 1.00 95.25 200 ALA A N 1
ATOM 1576 C CA . ALA A 1 200 ? -14.137 1.714 -5.165 1.00 95.25 200 ALA A CA 1
ATOM 1577 C C . ALA A 1 200 ? -13.315 1.341 -3.913 1.00 95.25 200 ALA A C 1
ATOM 1579 O O . ALA A 1 200 ? -12.082 1.420 -3.929 1.00 95.25 200 ALA A O 1
ATOM 1580 N N . PRO A 1 201 ? -13.959 0.883 -2.823 1.00 96.88 201 PRO A N 1
ATOM 1581 C CA . PRO A 1 201 ? -13.250 0.321 -1.680 1.00 96.88 201 PRO A CA 1
ATOM 1582 C C . PRO A 1 201 ? -12.363 -0.856 -2.085 1.00 96.88 201 PRO A C 1
ATOM 1584 O O . PRO A 1 201 ? -12.758 -1.686 -2.900 1.00 96.88 201 PRO A O 1
ATOM 1587 N N . THR A 1 202 ? -11.194 -0.963 -1.464 1.00 96.19 202 THR A N 1
ATOM 1588 C CA . THR A 1 202 ? -10.299 -2.109 -1.631 1.00 96.19 202 THR A CA 1
ATOM 1589 C C . THR A 1 202 ? -9.731 -2.540 -0.286 1.00 96.19 202 THR A C 1
ATOM 1591 O O . THR A 1 202 ? -9.667 -1.752 0.659 1.00 96.19 202 THR A O 1
ATOM 1594 N N . TRP A 1 203 ? -9.359 -3.813 -0.174 1.00 95.38 203 TRP A N 1
ATOM 1595 C CA . TRP A 1 203 ? -8.564 -4.298 0.953 1.00 95.38 203 TRP A CA 1
ATOM 1596 C C . TRP A 1 203 ? -7.064 -4.116 0.714 1.00 95.38 203 TRP A C 1
ATOM 1598 O O . TRP A 1 203 ? -6.301 -4.172 1.671 1.00 95.38 203 TRP A O 1
ATOM 1608 N N . TRP A 1 204 ? -6.663 -3.878 -0.538 1.00 94.38 204 TRP A N 1
ATOM 1609 C CA . TRP A 1 204 ? -5.281 -3.730 -0.974 1.00 94.38 204 TRP A CA 1
ATOM 1610 C C . TRP A 1 204 ? -5.210 -2.696 -2.094 1.00 94.38 204 TRP A C 1
ATOM 1612 O O . TRP A 1 204 ? -5.684 -2.928 -3.208 1.00 94.38 204 TRP A O 1
ATOM 1622 N N . ILE A 1 205 ? -4.683 -1.513 -1.784 1.00 96.56 205 ILE A N 1
ATOM 1623 C CA . ILE A 1 205 ? -4.411 -0.491 -2.791 1.00 96.56 205 ILE A CA 1
ATOM 1624 C C . ILE A 1 205 ? -2.967 -0.625 -3.247 1.00 96.56 205 ILE A C 1
ATOM 1626 O O . ILE A 1 205 ? -2.054 -0.601 -2.426 1.00 96.56 205 ILE A O 1
ATOM 1630 N N . THR A 1 206 ? -2.761 -0.729 -4.555 1.00 93.94 206 THR A N 1
ATOM 1631 C CA . THR A 1 206 ? -1.429 -0.816 -5.153 1.00 93.94 206 THR A CA 1
ATOM 1632 C C . THR A 1 206 ? -1.327 0.094 -6.368 1.00 93.94 206 THR A C 1
ATOM 1634 O O . THR A 1 206 ? -2.330 0.376 -7.034 1.00 93.94 206 THR A O 1
ATOM 1637 N N . ALA A 1 207 ? -0.125 0.588 -6.649 1.00 95.69 207 ALA A N 1
ATOM 1638 C CA . ALA A 1 207 ? 0.180 1.262 -7.903 1.00 95.69 207 ALA A CA 1
ATOM 1639 C C . ALA A 1 207 ? 1.671 1.145 -8.224 1.00 95.69 207 ALA A C 1
ATOM 1641 O O . ALA A 1 207 ? 2.507 1.592 -7.437 1.00 95.69 207 ALA A O 1
ATOM 1642 N N . PHE A 1 208 ? 1.985 0.602 -9.400 1.00 92.19 208 PHE A N 1
ATOM 1643 C CA . PHE A 1 208 ? 3.350 0.421 -9.897 1.00 92.19 208 PHE A CA 1
ATOM 1644 C C . PHE A 1 208 ? 3.536 1.075 -11.251 1.00 92.19 208 PHE A C 1
ATOM 1646 O O . PHE A 1 208 ? 2.765 0.816 -12.173 1.00 92.19 208 PHE A O 1
ATOM 1653 N N . ASN A 1 209 ? 4.560 1.913 -11.386 1.00 94.75 209 ASN A N 1
ATOM 1654 C CA . ASN A 1 209 ? 4.829 2.653 -12.607 1.00 94.75 209 ASN A CA 1
ATOM 1655 C C . ASN A 1 209 ? 6.134 2.175 -13.278 1.00 94.75 209 ASN A C 1
ATOM 1657 O O . ASN A 1 209 ? 7.220 2.633 -12.910 1.00 94.75 209 ASN A O 1
ATOM 1661 N N . PRO A 1 210 ? 6.051 1.357 -14.345 1.00 88.25 210 PRO A N 1
ATOM 1662 C CA . PRO A 1 210 ? 7.223 0.791 -15.019 1.00 88.25 210 PRO A CA 1
ATOM 1663 C C . PRO A 1 210 ? 8.104 1.817 -15.739 1.00 88.25 210 PRO A C 1
ATOM 1665 O O . PRO A 1 210 ? 9.215 1.493 -16.172 1.00 88.25 210 PRO A O 1
ATOM 1668 N N . LYS A 1 211 ? 7.630 3.062 -15.903 1.00 91.00 211 LYS A N 1
ATOM 1669 C CA . LYS A 1 211 ? 8.442 4.160 -16.455 1.00 91.00 211 LYS A CA 1
ATOM 1670 C C . LYS A 1 211 ? 9.582 4.547 -15.509 1.00 91.00 211 LYS A C 1
ATOM 1672 O O . LYS A 1 211 ? 10.593 5.080 -15.957 1.00 91.00 211 LYS A O 1
ATOM 1677 N N . TYR A 1 212 ? 9.435 4.254 -14.221 1.00 90.75 212 TYR A N 1
ATOM 1678 C CA . TYR A 1 212 ? 10.402 4.555 -13.178 1.00 90.75 212 TYR A CA 1
ATOM 1679 C C . TYR A 1 212 ? 10.967 3.231 -12.671 1.00 90.75 212 TYR A C 1
ATOM 1681 O O . TYR A 1 212 ? 10.249 2.472 -12.042 1.00 90.75 212 TYR A O 1
ATOM 1689 N N . ARG A 1 213 ? 12.224 2.921 -12.996 1.00 85.56 213 ARG A N 1
ATOM 1690 C CA . ARG A 1 213 ? 12.879 1.652 -12.640 1.00 85.56 213 ARG A CA 1
ATOM 1691 C C . ARG A 1 213 ? 14.218 1.902 -11.969 1.00 85.56 213 ARG A C 1
ATOM 1693 O O . ARG A 1 213 ? 14.863 2.914 -12.261 1.00 85.56 213 ARG A O 1
ATOM 1700 N N . ASN A 1 214 ? 14.673 0.932 -11.180 1.00 82.69 214 ASN A N 1
ATOM 1701 C CA . ASN A 1 214 ? 15.944 0.971 -10.461 1.00 82.69 214 ASN A CA 1
ATOM 1702 C C . ASN A 1 214 ? 16.015 2.155 -9.476 1.00 82.69 214 ASN A C 1
ATOM 1704 O O . ASN A 1 214 ? 17.078 2.753 -9.283 1.00 82.69 214 ASN A O 1
ATOM 1708 N N . LEU A 1 215 ? 14.872 2.546 -8.902 1.00 88.12 215 LEU A N 1
ATOM 1709 C CA . LEU A 1 215 ? 14.821 3.584 -7.875 1.00 88.12 215 LEU A CA 1
ATOM 1710 C C . LEU A 1 215 ? 15.118 2.994 -6.497 1.00 88.12 215 LEU A C 1
ATOM 1712 O O . LEU A 1 215 ? 14.835 1.831 -6.221 1.00 88.12 215 LEU A O 1
ATOM 1716 N N . LYS A 1 216 ? 15.697 3.810 -5.614 1.00 87.75 216 LYS A N 1
ATOM 1717 C CA . LYS A 1 216 ? 15.933 3.415 -4.224 1.00 87.75 216 LYS A CA 1
ATOM 1718 C C . LYS A 1 216 ? 14.723 3.794 -3.383 1.00 87.75 216 LYS A C 1
ATOM 1720 O O . LYS A 1 216 ? 14.258 4.930 -3.468 1.00 87.75 216 LYS A O 1
ATOM 1725 N N . SER A 1 217 ? 14.265 2.893 -2.519 1.00 89.19 217 SER A N 1
ATOM 1726 C CA . SER A 1 217 ? 13.133 3.131 -1.616 1.00 89.19 217 SER A CA 1
ATOM 1727 C C . SER A 1 217 ? 13.318 4.398 -0.783 1.00 89.19 217 SER A C 1
ATOM 1729 O O . SER A 1 217 ? 12.371 5.162 -0.622 1.00 89.19 217 SER A O 1
ATOM 1731 N N . LYS A 1 218 ? 14.543 4.693 -0.332 1.00 92.12 218 LYS A N 1
ATOM 1732 C CA . LYS A 1 218 ? 14.872 5.916 0.424 1.00 92.12 218 LYS A CA 1
ATOM 1733 C C . LYS A 1 218 ? 14.624 7.235 -0.324 1.00 92.12 218 LYS A C 1
ATOM 1735 O O . LYS A 1 218 ? 14.511 8.274 0.315 1.00 92.12 218 LYS A O 1
ATOM 1740 N N . ASP A 1 219 ? 14.592 7.205 -1.657 1.00 95.81 219 ASP A N 1
ATOM 1741 C CA . ASP A 1 219 ? 14.352 8.385 -2.497 1.00 95.81 219 ASP A CA 1
ATOM 1742 C C . ASP A 1 219 ? 12.870 8.506 -2.901 1.00 95.81 219 ASP A C 1
ATOM 1744 O O . ASP A 1 219 ? 12.481 9.478 -3.554 1.00 95.81 219 ASP A O 1
ATOM 1748 N N . LEU A 1 220 ? 12.048 7.526 -2.510 1.00 96.69 220 LEU A N 1
ATOM 1749 C CA . LEU A 1 220 ? 10.603 7.491 -2.698 1.00 96.69 220 LEU A CA 1
ATOM 1750 C C . LEU A 1 220 ? 9.880 7.950 -1.427 1.00 96.69 220 LEU A C 1
ATOM 1752 O O . LEU A 1 220 ? 10.318 7.656 -0.316 1.00 96.69 220 LEU A O 1
ATOM 1756 N N . THR A 1 221 ? 8.729 8.597 -1.599 1.00 98.00 221 THR A N 1
ATOM 1757 C CA . THR A 1 221 ? 7.778 8.891 -0.518 1.00 98.00 221 THR A CA 1
ATOM 1758 C C . THR A 1 221 ? 6.387 8.437 -0.936 1.00 98.00 221 THR A C 1
ATOM 1760 O O . THR A 1 221 ? 5.867 8.882 -1.963 1.00 98.00 221 THR A O 1
ATOM 1763 N N . ALA A 1 222 ? 5.785 7.552 -0.145 1.00 98.06 222 ALA A N 1
ATOM 1764 C CA . ALA A 1 222 ? 4.440 7.043 -0.355 1.00 98.06 222 ALA A CA 1
ATOM 1765 C C . ALA A 1 222 ? 3.489 7.646 0.682 1.00 98.06 222 ALA A C 1
ATOM 1767 O O . ALA A 1 222 ? 3.668 7.490 1.888 1.00 98.06 222 ALA A O 1
ATOM 1768 N N . THR A 1 223 ? 2.450 8.321 0.200 1.00 98.62 223 THR A N 1
ATOM 1769 C CA . THR A 1 223 ? 1.369 8.840 1.038 1.00 98.62 223 THR A CA 1
ATOM 1770 C C . THR A 1 223 ? 0.119 8.017 0.794 1.00 98.62 223 THR A C 1
ATOM 1772 O O . THR A 1 223 ? -0.413 8.003 -0.321 1.00 98.62 223 THR A O 1
ATOM 1775 N N . PHE A 1 224 ? -0.369 7.376 1.850 1.00 98.69 224 PHE A N 1
ATOM 1776 C CA . PHE A 1 224 ? -1.615 6.627 1.842 1.00 98.69 224 PHE A CA 1
ATOM 1777 C C . PHE A 1 224 ? -2.660 7.315 2.700 1.00 98.69 224 PHE A C 1
ATOM 1779 O O . PHE A 1 224 ? -2.340 7.789 3.785 1.00 98.69 224 PHE A O 1
ATOM 1786 N N . THR A 1 225 ? -3.916 7.289 2.273 1.00 98.62 225 THR A N 1
ATOM 1787 C CA . THR A 1 225 ? -5.050 7.672 3.122 1.00 98.62 225 THR A CA 1
ATOM 1788 C C . THR A 1 225 ? -6.072 6.555 3.111 1.00 98.62 225 THR A C 1
ATOM 1790 O O . THR A 1 225 ? -6.426 6.059 2.048 1.00 98.62 225 THR A O 1
ATOM 1793 N N . VAL A 1 226 ? -6.557 6.175 4.289 1.00 98.62 226 VAL A N 1
ATOM 1794 C CA . VAL A 1 226 ? -7.643 5.211 4.482 1.00 98.62 226 VAL A CA 1
ATOM 1795 C C . VAL A 1 226 ? -8.842 5.961 5.031 1.00 98.62 226 VAL A C 1
ATOM 1797 O O . VAL A 1 226 ? -8.718 6.659 6.036 1.00 98.62 226 VAL A O 1
ATOM 1800 N N . THR A 1 227 ? -9.997 5.809 4.389 1.00 98.56 227 THR A N 1
ATOM 1801 C CA . THR A 1 227 ? -11.270 6.337 4.892 1.00 98.56 227 THR A CA 1
ATOM 1802 C C . THR A 1 227 ? -12.054 5.212 5.543 1.00 98.56 227 THR A C 1
ATOM 1804 O O . THR A 1 227 ? -12.477 4.267 4.880 1.00 98.56 227 THR A O 1
ATOM 1807 N N . PHE A 1 228 ? -12.266 5.306 6.849 1.00 98.25 228 PHE A N 1
ATOM 1808 C CA . PHE A 1 228 ? -12.981 4.288 7.599 1.00 98.25 228 PHE A CA 1
ATOM 1809 C C . PHE A 1 228 ? -14.483 4.532 7.481 1.00 98.25 228 PHE A C 1
ATOM 1811 O O . PHE A 1 228 ? -15.002 5.539 7.958 1.00 98.25 228 PHE A O 1
ATOM 1818 N N . LYS A 1 229 ? -15.195 3.583 6.865 1.00 93.69 229 LYS A N 1
ATOM 1819 C CA . LYS A 1 229 ? -16.667 3.603 6.821 1.00 93.69 229 LYS A CA 1
ATOM 1820 C C . LYS A 1 229 ? -17.286 3.333 8.194 1.00 93.69 229 LYS A C 1
ATOM 1822 O O . LYS A 1 229 ? -18.368 3.819 8.494 1.00 93.69 229 LYS A O 1
ATOM 1827 N N . ASP A 1 230 ? -16.589 2.554 9.015 1.00 96.69 230 ASP A N 1
ATOM 1828 C CA . ASP A 1 230 ? -16.998 2.217 10.370 1.00 96.69 230 ASP A CA 1
ATOM 1829 C C . ASP A 1 230 ? -16.297 3.136 11.380 1.00 96.69 230 ASP A C 1
ATOM 1831 O O . ASP A 1 230 ? -15.095 3.016 11.641 1.00 96.69 230 ASP A O 1
ATOM 1835 N N . THR A 1 231 ? -17.062 4.049 11.978 1.00 96.81 231 THR A N 1
ATOM 1836 C CA . THR A 1 231 ? -16.558 4.994 12.983 1.00 96.81 231 THR A CA 1
ATOM 1837 C C . THR A 1 231 ? -15.975 4.300 14.217 1.00 96.81 231 THR A C 1
ATOM 1839 O O . THR A 1 231 ? -15.052 4.832 14.835 1.00 96.81 231 THR A O 1
ATOM 1842 N N . LYS A 1 232 ? -16.469 3.119 14.612 1.00 98.12 232 LYS A N 1
ATOM 1843 C CA . LYS A 1 232 ? -15.917 2.390 15.765 1.00 98.12 232 LYS A CA 1
ATOM 1844 C C . LYS A 1 232 ? -14.552 1.802 15.421 1.00 98.12 232 LYS A C 1
ATOM 1846 O O . LYS A 1 232 ? -13.635 1.896 16.235 1.00 98.12 232 LYS A O 1
ATOM 1851 N N . MET A 1 233 ? -14.398 1.273 14.208 1.00 98.31 233 MET A N 1
ATOM 1852 C CA . MET A 1 233 ? -13.110 0.789 13.707 1.00 98.31 233 MET A CA 1
ATOM 1853 C C . MET A 1 233 ? -12.091 1.924 13.579 1.00 98.31 233 MET A C 1
ATOM 1855 O O . MET A 1 233 ? 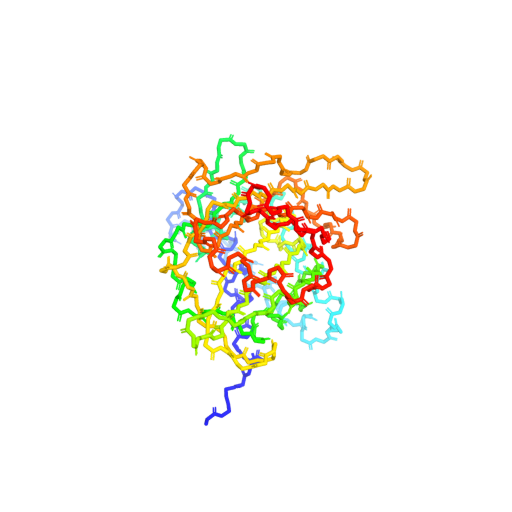-10.950 1.768 14.011 1.00 98.31 233 MET A O 1
ATOM 1859 N N . TYR A 1 234 ? -12.521 3.089 13.080 1.00 98.62 234 TYR A N 1
ATOM 1860 C CA . TYR A 1 234 ? -11.697 4.298 13.063 1.00 98.62 234 TYR A CA 1
ATOM 1861 C C . TYR A 1 234 ? -11.193 4.657 14.462 1.00 98.62 234 TYR A C 1
ATOM 1863 O O . TYR A 1 234 ? -9.991 4.787 14.668 1.00 98.62 234 TYR A O 1
ATOM 1871 N N . LYS A 1 235 ? -12.101 4.776 15.441 1.00 98.50 235 LYS A N 1
ATOM 1872 C CA . LYS A 1 235 ? -11.750 5.127 16.827 1.00 98.50 235 LYS A CA 1
ATOM 1873 C C . LYS A 1 235 ? -10.801 4.105 17.450 1.00 98.50 235 LYS A C 1
ATOM 1875 O O . LYS A 1 235 ? -9.892 4.474 18.191 1.00 98.50 235 LYS A O 1
ATOM 1880 N N . ALA A 1 236 ? -10.998 2.823 17.141 1.00 98.38 236 ALA A N 1
ATOM 1881 C CA . ALA A 1 236 ? -10.115 1.758 17.591 1.00 98.38 236 ALA A CA 1
ATOM 1882 C C . ALA A 1 236 ? -8.693 1.914 17.033 1.00 98.38 236 ALA A C 1
ATOM 1884 O O . ALA A 1 236 ? -7.731 1.750 17.782 1.00 98.38 236 ALA A O 1
ATOM 1885 N N . PHE A 1 237 ? -8.560 2.282 15.756 1.00 98.50 237 PHE A N 1
ATOM 1886 C CA . PHE A 1 237 ? -7.264 2.562 15.146 1.00 98.50 237 PHE A CA 1
ATOM 1887 C C . PHE A 1 237 ? -6.650 3.876 15.653 1.00 98.50 237 PHE A C 1
ATOM 1889 O O . PHE A 1 237 ? -5.506 3.903 16.080 1.00 98.50 237 PHE A O 1
ATOM 1896 N N . GLU A 1 238 ? -7.417 4.961 15.724 1.00 98.50 238 GLU A N 1
ATOM 1897 C CA . GLU A 1 238 ? -6.956 6.264 16.221 1.00 98.50 238 GLU A CA 1
ATOM 1898 C C . GLU A 1 238 ? -6.402 6.211 17.652 1.00 98.50 238 GLU A C 1
ATOM 1900 O O . GLU A 1 238 ? -5.488 6.971 17.997 1.00 98.50 238 GLU A O 1
ATOM 1905 N N . LYS A 1 239 ? -6.939 5.317 18.490 1.00 98.12 239 LYS A N 1
ATOM 1906 C CA . LYS A 1 239 ? -6.480 5.109 19.866 1.00 98.12 239 LYS A CA 1
ATOM 1907 C C . LYS A 1 239 ? -5.058 4.544 19.941 1.00 98.12 239 LYS A C 1
ATOM 1909 O O . LYS A 1 239 ? -4.390 4.773 20.944 1.00 98.12 239 LYS A O 1
ATOM 1914 N N . THR A 1 240 ? -4.581 3.835 18.917 1.00 97.31 240 THR A N 1
ATOM 1915 C CA . THR A 1 240 ? -3.244 3.217 18.952 1.00 97.31 240 THR A CA 1
ATOM 1916 C C . THR A 1 240 ? -2.122 4.232 18.809 1.00 97.31 240 THR A C 1
ATOM 1918 O O . THR A 1 240 ? -1.005 3.951 19.235 1.00 97.31 240 THR A O 1
ATOM 1921 N N . LYS A 1 241 ? -2.401 5.398 18.204 1.00 97.06 241 LYS A N 1
ATOM 1922 C CA . LYS A 1 241 ? -1.395 6.423 17.881 1.00 97.06 241 LYS A CA 1
ATOM 1923 C C . LYS A 1 241 ? -0.174 5.825 17.165 1.00 97.06 241 LYS A C 1
ATOM 1925 O O . LYS A 1 241 ? 0.958 6.237 17.401 1.00 97.06 241 LYS A O 1
ATOM 1930 N N . SER A 1 242 ? -0.423 4.856 16.275 1.00 95.81 242 SER A N 1
ATOM 1931 C CA . SER A 1 242 ? 0.605 4.147 15.508 1.00 95.81 242 SER A CA 1
ATOM 1932 C C . SER A 1 242 ? 1.582 5.105 14.821 1.00 95.81 242 SER A C 1
ATOM 1934 O O . SER A 1 242 ? 1.180 6.086 14.191 1.00 95.81 242 SER A O 1
ATOM 1936 N N . LYS A 1 243 ? 2.880 4.803 14.917 1.00 95.44 243 LYS A N 1
ATOM 1937 C CA . LYS A 1 243 ? 3.961 5.624 14.359 1.00 95.44 243 LYS A CA 1
ATOM 1938 C C . LYS A 1 243 ? 3.819 5.780 12.838 1.00 95.44 243 LYS A C 1
ATOM 1940 O O . LYS A 1 243 ? 3.589 4.808 12.123 1.00 95.44 243 LYS A O 1
ATOM 1945 N N . GLY A 1 244 ? 3.998 7.009 12.352 1.00 94.94 244 GLY A N 1
ATOM 1946 C CA . GLY A 1 244 ? 3.871 7.366 10.932 1.00 94.94 244 GLY A CA 1
ATOM 1947 C C . GLY A 1 244 ? 2.442 7.697 10.488 1.00 94.94 244 GLY A C 1
ATOM 1948 O O . GLY A 1 244 ? 2.262 8.270 9.414 1.00 94.94 244 GLY A O 1
ATOM 1949 N N . TRP A 1 245 ? 1.437 7.412 11.322 1.00 98.06 245 TRP A N 1
ATOM 1950 C CA . TRP A 1 245 ? 0.036 7.689 11.023 1.00 98.06 245 TRP A CA 1
ATOM 1951 C C . TRP A 1 245 ? -0.430 9.016 11.621 1.00 98.06 245 TRP A C 1
ATOM 1953 O O . TRP A 1 245 ? -0.149 9.347 12.774 1.00 98.06 245 TRP A O 1
ATOM 1963 N N . LYS A 1 246 ? -1.193 9.765 10.829 1.00 98.31 246 LYS A N 1
ATOM 1964 C CA . LYS A 1 246 ? -1.942 10.958 11.232 1.00 98.31 246 LYS A CA 1
ATOM 1965 C C . LYS A 1 246 ? -3.432 10.660 11.132 1.00 98.31 246 LYS A C 1
ATOM 1967 O O . LYS A 1 246 ? -3.856 9.973 10.209 1.00 98.31 246 LYS A O 1
ATOM 1972 N N . TYR A 1 247 ? -4.216 11.199 12.055 1.00 98.50 247 TYR A N 1
ATOM 1973 C CA . TYR A 1 247 ? -5.636 10.883 12.206 1.00 98.50 247 TYR A CA 1
ATOM 1974 C C . TYR A 1 247 ? -6.468 12.162 12.063 1.00 98.50 247 TYR A C 1
ATOM 1976 O O . TYR A 1 247 ? -6.107 13.189 12.636 1.00 98.50 247 TYR A O 1
ATOM 1984 N N . ASP A 1 248 ? -7.557 12.103 11.299 1.00 98.06 248 ASP A N 1
ATOM 1985 C CA . ASP A 1 248 ? -8.556 13.170 11.175 1.00 98.06 248 ASP A CA 1
ATOM 1986 C C . ASP A 1 248 ? -9.915 12.622 11.619 1.00 98.06 248 ASP A C 1
ATOM 1988 O O . ASP A 1 248 ? -10.611 11.928 10.868 1.00 98.06 248 ASP A O 1
ATOM 1992 N N . SER A 1 249 ? -10.287 12.944 12.860 1.00 96.62 249 SER A N 1
ATOM 1993 C CA . SER A 1 249 ? -11.495 12.420 13.497 1.00 96.62 249 SER A CA 1
ATOM 1994 C C . SER A 1 249 ? -12.776 12.950 12.863 1.00 96.62 249 SER A C 1
ATOM 1996 O O . SER A 1 249 ? -13.801 12.285 12.951 1.00 96.62 249 SER A O 1
ATOM 1998 N N . LYS A 1 250 ? -12.740 14.121 12.209 1.00 96.12 250 LYS A N 1
ATOM 1999 C CA . LYS A 1 250 ? -13.921 14.693 11.542 1.00 96.12 250 LYS A CA 1
ATOM 2000 C C . LYS A 1 250 ? -14.247 13.931 10.264 1.00 96.12 250 LYS A C 1
ATOM 2002 O O . LYS A 1 250 ? -15.415 13.754 9.937 1.00 96.12 250 LYS A O 1
ATOM 2007 N N . LYS A 1 251 ? -13.214 13.486 9.545 1.00 97.06 251 LYS A N 1
ATOM 2008 C CA . LYS A 1 251 ? -13.356 12.746 8.282 1.00 97.06 251 LYS A CA 1
ATOM 2009 C C . LYS A 1 251 ? -13.301 11.229 8.453 1.00 97.06 251 LYS A C 1
ATOM 2011 O O . LYS A 1 251 ? -13.534 10.511 7.486 1.00 97.06 251 LYS A O 1
ATOM 2016 N N . HIS A 1 252 ? -12.979 10.746 9.653 1.00 98.12 252 HIS A N 1
ATOM 2017 C CA . HIS A 1 252 ? -12.671 9.341 9.928 1.00 98.12 252 HIS A CA 1
ATOM 2018 C C . HIS A 1 252 ? -11.595 8.792 8.978 1.00 98.12 252 HIS A C 1
ATOM 2020 O O . HIS A 1 252 ? -11.690 7.673 8.467 1.00 98.12 252 HIS A O 1
ATOM 2026 N N . THR A 1 253 ? -10.567 9.602 8.718 1.00 98.50 253 THR A N 1
ATOM 2027 C CA . THR A 1 253 ? -9.456 9.225 7.840 1.00 98.50 253 THR A CA 1
ATOM 2028 C C . THR A 1 253 ? -8.165 9.069 8.619 1.00 98.50 253 THR A C 1
ATOM 2030 O O . THR A 1 253 ? -7.873 9.874 9.504 1.00 98.50 253 THR A O 1
ATOM 2033 N N . ALA A 1 254 ? -7.360 8.080 8.242 1.00 98.56 254 ALA A N 1
ATOM 2034 C CA . ALA A 1 254 ? -5.986 7.953 8.707 1.00 98.56 254 ALA A CA 1
ATOM 2035 C C . ALA A 1 254 ? -5.024 8.035 7.519 1.00 98.56 254 ALA A C 1
ATOM 2037 O O . ALA A 1 254 ? -5.248 7.391 6.494 1.00 98.56 254 ALA A O 1
ATOM 2038 N N . THR A 1 255 ? -3.959 8.820 7.663 1.00 98.62 255 THR A N 1
ATOM 2039 C CA . THR A 1 255 ? -2.958 9.054 6.621 1.00 98.62 255 THR A CA 1
ATOM 2040 C C . THR A 1 255 ? -1.594 8.575 7.084 1.00 98.62 255 THR A C 1
ATOM 2042 O O . THR A 1 255 ? -1.116 9.010 8.130 1.00 98.62 255 THR A O 1
ATOM 2045 N N . LEU A 1 256 ? -0.960 7.722 6.288 1.00 98.50 256 LEU A N 1
ATOM 2046 C CA . LEU A 1 256 ? 0.418 7.277 6.465 1.00 98.50 256 LEU A CA 1
ATOM 2047 C C . LEU A 1 256 ? 1.311 8.004 5.463 1.00 98.50 256 LEU A C 1
ATOM 2049 O O . LEU A 1 256 ? 0.984 8.058 4.279 1.00 98.50 256 LEU A O 1
ATOM 2053 N N . VAL A 1 257 ? 2.444 8.519 5.935 1.00 97.31 257 VAL A N 1
ATOM 2054 C CA . VAL A 1 257 ? 3.553 8.945 5.073 1.00 97.31 257 VAL A CA 1
ATOM 2055 C C . VAL A 1 257 ? 4.734 8.034 5.374 1.00 97.31 257 VAL A C 1
ATOM 2057 O O . VAL A 1 257 ? 5.206 7.999 6.513 1.00 97.31 257 VAL A O 1
ATOM 2060 N N . LEU A 1 258 ? 5.147 7.282 4.361 1.00 89.75 258 LEU A N 1
ATOM 2061 C CA . LEU A 1 258 ? 6.272 6.355 4.377 1.00 89.75 258 LEU A CA 1
ATOM 2062 C C . LEU A 1 258 ? 7.374 6.885 3.464 1.00 89.75 258 LEU A C 1
ATOM 2064 O O . LEU A 1 258 ? 7.059 7.266 2.311 1.00 89.75 258 LEU A O 1
#

Sequence (258 aa):
MRFNIRRIVTFLTLILLILSVSNTAPVTPVDMEKRGIVSNIKDKIKDVGGKIKDLAEGAVTTVLHAGNNIAVKLGIDTAKFGAKVLDMQKDKNGIYHADFNCWQKHFGYNKFFDFMFDLGTSMDYNNEGMFKYDGKNYILWAWKGDYINLGAGAELGIYKGGKNRKDHWDAAPDKAMPMTLTLTHKTKGTIVNKWNNNGAPTWWITAFNPKYRNLKSKDLTATFTVTFKDTKMYKAFEKTKSKGWKYDSKKHTATLVL

Foldseek 3Di:
DDPPLVVVLLVVLLVLLVQQVPDDDPDDPVNCVVVCVVVVVVVVSVVLSVVCVPDDLVVNQVSLLVSLVVSVVVVGLSQVVVCVVQCWDADPLRKTKHDQPTPCLAQADAVSVVVSDSSHWAKDWDFLQWFDDPNWIKTWIKMWTQDSNQGTKMKIAIWTDDPDSRDGTHGPSVQFFFKWKWKAFQPPGTQRDTDGVVVDTHRMTMITHPVHHPDHRVRMKMKMKTQGPDLRVLVRRVVSVGPQWDADSVRSMIMGID

pLDDT: mean 73.23, std 24.9, range [24.83, 98.69]

Secondary structure (DSSP, 8-state):
----HHHHHHHHHHHHHHHHTT-SS---HHHHHHTTHHHHHHHHHHHHHHHHHTS-HHHHHHHHHHHHHHHHHTT--HHHHHHHHTTEEE-TTS-EEE-TT-GGGGT-B-HHHHHHHHTTS-EEEEEEEEEEETTEEEEEEEEEEEETTTEEEEEEEEEES-SSTTS-BEE-GGG-B-EEEEEEETTTEEEEEEE-GGG--BSEEEEEETTS-S--GGGEEEEEEEE-S-HHHHHHHHTT--TTEEEETTTTEEEEE-